Protein AF-A0A8C8R9S1-F1 (afdb_monomer)

Mean predicted aligned error: 7.91 Å

InterPro domains:
  IPR013642 Calcium-activated chloride channel, N-terminal [PF08434] (21-249)

Foldseek 3Di:
DDDDDDDDDPPPDPPPLAAPWDQDQQETERAEEEEDQVDDDDCLLVVLVVVQLVLQQVQQCQQVVNRHGHDYYDYHDHPNDDDDPPDDDDDPDDPQHHQEYEDQDDPVQHQHKAFAAPDAQQDATRHIYGYPCVSPPCPCCQQQNDSRNAVVLLRCCCHHGVDAAQFDPVCQWDWDDDPNDTDIAGRGPCRQFAFAWWAQCDDDPDGIDGWDQDPVVRYTDPRIHTDTDLDGPDEDASSHGSSRPSDRHPDDD

Sequence (253 aa):
MKVFKSLVLFLVLPLVRGSMVQLKNGGYEDIVIAINPGLPEDSSIITNIQAMVKEASTYLFNATKQRFFFKAVKIIIPLTWQPKPEYLSLKTESYDKADVIVADPFLKHGDDPYTLQYGRCGEKGQYIHFTPNFLLNDRLLKIYGSRGTKVFVHEWAHLRWGVFDEYNNDAPFYVSDNSGNTIVEATRCSANITGKYVVQNCAGDNCIRNCSYDNQTKLYEAGCTFVPDVIQNTPASIMYMQSLASVSTVISF

Structure (mmCIF, N/CA/C/O backbone):
data_AF-A0A8C8R9S1-F1
#
_entry.id   AF-A0A8C8R9S1-F1
#
loop_
_atom_site.group_PDB
_atom_site.id
_atom_site.type_symbol
_atom_site.label_atom_id
_atom_site.label_alt_id
_atom_site.label_comp_id
_atom_site.label_asym_id
_atom_site.label_entity_id
_atom_site.label_seq_id
_atom_site.pdbx_PDB_ins_code
_atom_site.Cartn_x
_atom_site.Cartn_y
_atom_site.Cartn_z
_atom_site.occupancy
_atom_site.B_iso_or_equiv
_atom_site.auth_seq_id
_atom_site.auth_comp_id
_atom_site.auth_asym_id
_atom_site.auth_atom_id
_atom_site.pdbx_PDB_model_num
ATOM 1 N N . MET A 1 1 ? -69.682 -2.800 -13.550 1.00 38.88 1 MET A N 1
ATOM 2 C CA . MET A 1 1 ? -68.601 -2.085 -12.835 1.00 38.88 1 MET A CA 1
ATOM 3 C C . MET A 1 1 ? -67.410 -3.023 -12.681 1.00 38.88 1 MET A C 1
ATOM 5 O O . MET A 1 1 ? -67.502 -3.964 -11.906 1.00 38.88 1 MET A O 1
ATOM 9 N N . LYS A 1 2 ? -66.337 -2.848 -13.465 1.00 38.34 2 LYS A N 1
ATOM 10 C CA . LYS A 1 2 ? -65.100 -3.639 -13.326 1.00 38.34 2 LYS A CA 1
ATOM 11 C C . LYS A 1 2 ? -64.089 -2.817 -12.530 1.00 38.34 2 LYS A C 1
ATOM 13 O O . LYS A 1 2 ? -63.672 -1.756 -12.979 1.00 38.34 2 LYS A O 1
ATOM 18 N N . VAL A 1 3 ? -63.754 -3.296 -11.336 1.00 46.62 3 VAL A N 1
ATOM 19 C CA . VAL A 1 3 ? -62.776 -2.684 -10.432 1.00 46.62 3 VAL A CA 1
ATOM 20 C C . VAL A 1 3 ? -61.382 -3.102 -10.896 1.00 46.62 3 VAL A C 1
ATOM 22 O O . VAL A 1 3 ? -61.017 -4.270 -10.779 1.00 46.62 3 VAL A O 1
ATOM 25 N N . PHE A 1 4 ? -60.610 -2.166 -11.449 1.00 47.28 4 PHE A N 1
ATOM 26 C CA . PHE A 1 4 ? -59.192 -2.380 -11.733 1.00 47.28 4 PHE A CA 1
ATOM 27 C C . PHE A 1 4 ? -58.402 -2.247 -10.426 1.00 47.28 4 PHE A C 1
ATOM 29 O O . PHE A 1 4 ? -58.270 -1.156 -9.876 1.00 47.28 4 PHE A O 1
ATOM 36 N N . LYS A 1 5 ? -57.889 -3.368 -9.908 1.00 51.62 5 LYS A N 1
ATOM 37 C CA . LYS A 1 5 ? -56.904 -3.365 -8.821 1.00 51.62 5 LYS A CA 1
ATOM 38 C C . LYS A 1 5 ? -55.546 -2.974 -9.407 1.00 51.62 5 LYS A C 1
ATOM 40 O O . LYS A 1 5 ? -54.963 -3.740 -10.168 1.00 51.62 5 LYS A O 1
ATOM 45 N N . SER A 1 6 ? -55.071 -1.781 -9.062 1.00 55.00 6 SER A N 1
ATOM 46 C CA . SER A 1 6 ? -53.708 -1.337 -9.359 1.00 55.00 6 SER A CA 1
ATOM 47 C C . SER A 1 6 ? -52.723 -2.130 -8.495 1.00 55.00 6 SER A C 1
ATOM 49 O O . SER A 1 6 ? -52.793 -2.076 -7.267 1.00 55.00 6 SER A O 1
ATOM 51 N N . LEU A 1 7 ? -51.851 -2.913 -9.132 1.00 54.28 7 LEU A N 1
ATOM 52 C CA . LEU A 1 7 ? -50.767 -3.639 -8.476 1.00 54.28 7 LEU A CA 1
ATOM 53 C C . LEU A 1 7 ? -49.542 -2.715 -8.446 1.00 54.28 7 LEU A C 1
ATOM 55 O O . LEU A 1 7 ? -48.880 -2.522 -9.463 1.00 54.28 7 LEU A O 1
ATOM 59 N N . VAL A 1 8 ? -49.262 -2.109 -7.292 1.00 57.91 8 VAL A N 1
ATOM 60 C CA . VAL A 1 8 ? -48.057 -1.292 -7.092 1.00 57.91 8 VAL A CA 1
ATOM 61 C C . VAL A 1 8 ? -46.886 -2.231 -6.807 1.00 57.91 8 VAL A C 1
ATOM 63 O O . VAL A 1 8 ? -46.811 -2.844 -5.744 1.00 57.91 8 VAL A O 1
ATOM 66 N N . LEU A 1 9 ? -45.985 -2.363 -7.779 1.00 47.19 9 LEU A N 1
ATOM 67 C CA . LEU A 1 9 ? -44.746 -3.121 -7.648 1.00 47.19 9 LEU A CA 1
ATOM 68 C C . LEU A 1 9 ? -43.716 -2.266 -6.892 1.00 47.19 9 LEU A C 1
ATOM 70 O O . LEU A 1 9 ? -43.122 -1.353 -7.462 1.00 47.19 9 LEU A O 1
ATOM 74 N N . PHE A 1 10 ? -43.506 -2.544 -5.603 1.00 47.72 10 PHE A N 1
ATOM 75 C CA . PHE A 1 10 ? -42.382 -1.979 -4.853 1.00 47.72 10 PHE A CA 1
ATOM 76 C C . PHE A 1 10 ? -41.084 -2.632 -5.340 1.00 47.72 10 PHE A C 1
ATOM 78 O O . PHE A 1 10 ? -40.773 -3.767 -4.982 1.00 47.72 10 PHE A O 1
ATOM 85 N N . LEU A 1 11 ? -40.323 -1.910 -6.166 1.00 49.75 11 LEU A N 1
ATOM 86 C CA . LEU A 1 11 ? -38.942 -2.262 -6.478 1.00 49.75 11 LEU A CA 1
ATOM 87 C C . LEU A 1 11 ? -38.108 -2.070 -5.199 1.00 49.75 11 LEU A C 1
ATOM 89 O O . LEU A 1 11 ? -37.691 -0.960 -4.871 1.00 49.75 11 LEU A O 1
ATOM 93 N N . VAL A 1 12 ? -37.889 -3.145 -4.442 1.00 49.69 12 VAL A N 1
ATOM 94 C CA . VAL A 1 12 ? -36.893 -3.151 -3.366 1.00 49.69 12 VAL A CA 1
ATOM 95 C C . VAL A 1 12 ? -35.531 -3.260 -4.041 1.00 49.69 12 VAL A C 1
ATOM 97 O O . VAL A 1 12 ? -35.058 -4.354 -4.341 1.00 49.69 12 VAL A O 1
ATOM 100 N N . LEU A 1 13 ? -34.921 -2.113 -4.347 1.00 46.56 13 LEU A N 1
ATOM 101 C CA . LEU A 1 13 ? -33.515 -2.068 -4.736 1.00 46.56 13 LEU A CA 1
ATOM 102 C C . LEU A 1 13 ? -32.705 -2.673 -3.579 1.00 46.56 13 LEU A C 1
ATOM 104 O O . LEU A 1 13 ? -32.829 -2.180 -2.452 1.00 46.56 13 LEU A O 1
ATOM 108 N N . PRO A 1 14 ? -31.901 -3.730 -3.800 1.00 45.03 14 PRO A N 1
ATOM 109 C CA . PRO A 1 14 ? -30.989 -4.189 -2.771 1.00 45.03 14 PRO A CA 1
ATOM 110 C C . PRO A 1 14 ? -30.068 -3.015 -2.447 1.00 45.03 14 PRO A C 1
ATOM 112 O O . PRO A 1 14 ? -29.358 -2.510 -3.316 1.00 45.03 14 PRO A O 1
ATOM 115 N N . LEU A 1 15 ? -30.131 -2.534 -1.204 1.00 43.59 15 LEU A N 1
ATOM 116 C CA . LEU A 1 15 ? -29.196 -1.539 -0.705 1.00 43.59 15 LEU A CA 1
ATOM 117 C C . LEU A 1 15 ? -27.805 -2.150 -0.865 1.00 43.59 15 LEU A C 1
ATOM 119 O O . LEU A 1 15 ? -27.452 -3.074 -0.132 1.00 43.59 15 LEU A O 1
ATOM 123 N N . VAL A 1 16 ? -27.043 -1.670 -1.846 1.00 46.66 16 VAL A N 1
ATOM 124 C CA . VAL A 1 16 ? -25.641 -2.044 -2.011 1.00 46.66 16 VAL A CA 1
ATOM 125 C C . VAL A 1 16 ? -24.928 -1.517 -0.770 1.00 46.66 16 VAL A C 1
ATOM 127 O O . VAL A 1 16 ? -24.628 -0.329 -0.657 1.00 46.66 16 VAL A O 1
ATOM 130 N N . ARG A 1 17 ? -24.763 -2.389 0.227 1.00 55.44 17 ARG A N 1
ATOM 131 C CA . ARG A 1 17 ? -24.120 -2.077 1.504 1.00 55.44 17 ARG A CA 1
ATOM 132 C C . ARG A 1 17 ? -22.621 -1.971 1.251 1.00 55.44 17 ARG A C 1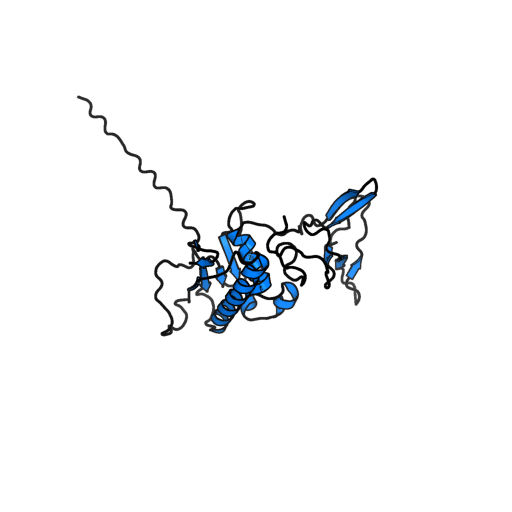
ATOM 134 O O . ARG A 1 17 ? -21.901 -2.952 1.350 1.00 55.44 17 ARG A O 1
ATOM 141 N N . GLY A 1 18 ? -22.183 -0.787 0.842 1.00 60.19 18 GLY A N 1
ATOM 142 C CA . GLY A 1 18 ? -20.771 -0.463 0.680 1.00 60.19 18 GLY A CA 1
ATOM 143 C C . GLY A 1 18 ? -20.151 0.103 1.957 1.00 60.19 18 GLY A C 1
ATOM 144 O O . GLY A 1 18 ? -20.865 0.458 2.894 1.00 60.19 18 GLY A O 1
ATOM 145 N N . SER A 1 19 ? -18.822 0.227 1.934 1.00 75.00 19 SER A N 1
ATOM 146 C CA . SER A 1 19 ? -18.022 1.038 2.862 1.00 75.00 19 SER A CA 1
ATOM 147 C C . SER A 1 19 ? -18.749 2.311 3.319 1.00 75.00 19 SER A C 1
ATOM 149 O O . SER A 1 19 ? -19.315 3.043 2.499 1.00 75.00 19 SER A O 1
ATOM 151 N N . MET A 1 20 ? -18.710 2.574 4.629 1.00 86.12 20 MET A N 1
ATOM 152 C CA . MET A 1 20 ? -19.326 3.751 5.253 1.00 86.12 20 MET A CA 1
ATOM 153 C C . MET A 1 20 ? -18.416 4.986 5.222 1.00 86.12 20 MET A C 1
ATOM 155 O O . MET A 1 20 ? -18.818 6.038 5.716 1.00 86.12 20 MET A O 1
ATOM 159 N N . VAL A 1 21 ? -17.224 4.877 4.623 1.00 93.50 21 VAL A N 1
ATOM 160 C CA . VAL A 1 21 ? -16.193 5.916 4.663 1.00 93.50 21 VAL A CA 1
ATOM 161 C C . VAL A 1 21 ? -16.683 7.227 4.065 1.00 93.50 21 VAL A C 1
ATOM 163 O O . VAL A 1 21 ? -16.973 7.330 2.864 1.00 93.50 21 VAL A O 1
ATOM 166 N N . GLN A 1 22 ? -16.661 8.260 4.900 1.00 94.00 22 GLN A N 1
ATOM 167 C CA . GLN A 1 22 ? -16.986 9.633 4.535 1.00 94.00 22 GLN A CA 1
ATOM 168 C C . GLN A 1 22 ? -15.715 10.465 4.402 1.00 94.00 22 GLN A C 1
ATOM 170 O O . GLN A 1 22 ? -14.741 10.248 5.116 1.00 94.00 22 GLN A O 1
ATOM 175 N N . LEU A 1 23 ? -15.738 11.455 3.512 1.00 94.94 23 LEU A N 1
ATOM 176 C CA . LEU A 1 23 ? -14.687 12.462 3.408 1.00 94.94 23 LEU A CA 1
ATOM 177 C C . LEU A 1 23 ? -15.264 13.811 3.841 1.00 94.94 23 LEU A C 1
ATOM 179 O O . LEU A 1 23 ? -16.113 14.368 3.147 1.00 94.94 23 LEU A O 1
ATOM 183 N N . LYS A 1 24 ? -14.806 14.339 4.979 1.00 95.88 24 LYS A N 1
ATOM 184 C CA . LYS A 1 24 ? -15.260 15.630 5.517 1.00 95.88 24 LYS A CA 1
ATOM 185 C C . LYS A 1 24 ? -14.068 16.536 5.785 1.00 95.88 24 LYS A C 1
ATOM 187 O O . LYS A 1 24 ? -13.193 16.193 6.576 1.00 95.88 24 LYS A O 1
ATOM 192 N N . ASN A 1 25 ? -14.043 17.706 5.144 1.00 94.56 25 ASN A N 1
ATOM 193 C CA . ASN A 1 25 ? -12.967 18.698 5.281 1.00 94.56 25 ASN A CA 1
ATOM 194 C C . ASN A 1 25 ? -11.562 18.086 5.093 1.00 94.56 25 ASN A C 1
ATOM 196 O O . ASN A 1 25 ? -10.656 18.344 5.879 1.00 94.56 25 ASN A O 1
ATOM 200 N N . GLY A 1 26 ? -11.407 17.208 4.096 1.00 94.06 26 GLY A N 1
ATOM 201 C CA . GLY A 1 26 ? -10.147 16.507 3.810 1.00 94.06 26 GLY A CA 1
ATOM 202 C C . GLY A 1 26 ? -9.867 15.270 4.674 1.00 94.06 26 GLY A C 1
ATOM 203 O O . GLY A 1 26 ? -9.017 14.460 4.320 1.00 94.06 26 GLY A O 1
ATOM 204 N N . GLY A 1 27 ? -10.601 15.066 5.768 1.00 97.56 27 GLY A N 1
ATOM 205 C CA . GLY A 1 27 ? -10.427 13.916 6.650 1.00 97.56 27 GLY A CA 1
ATOM 206 C C . GLY A 1 27 ? -11.337 12.749 6.281 1.00 97.56 27 GLY A C 1
ATOM 207 O O . GLY A 1 27 ? -12.557 12.917 6.224 1.00 97.56 27 GLY A O 1
ATOM 208 N N . TYR A 1 28 ? -10.761 11.565 6.078 1.00 97.62 28 TYR A N 1
ATOM 209 C CA . TYR A 1 28 ? -11.526 10.324 5.997 1.00 97.62 28 TYR A CA 1
ATOM 210 C C . TYR A 1 28 ? -11.998 9.894 7.392 1.00 97.62 28 TYR A C 1
ATOM 212 O O . TYR A 1 28 ? -11.201 9.785 8.329 1.00 97.62 28 TYR A O 1
ATOM 220 N N . GLU A 1 29 ? -13.299 9.660 7.517 1.00 96.56 29 GLU A N 1
ATOM 221 C CA . GLU A 1 29 ? -13.991 9.214 8.727 1.00 96.56 29 GLU A CA 1
ATOM 222 C C . GLU A 1 29 ? -14.707 7.885 8.465 1.00 96.56 29 GLU A C 1
ATOM 224 O O . GLU A 1 29 ? -14.972 7.535 7.315 1.00 96.56 29 GLU A O 1
ATOM 229 N N . ASP A 1 30 ? -15.054 7.179 9.544 1.00 94.69 30 ASP A N 1
ATOM 230 C CA . ASP A 1 30 ? -15.815 5.922 9.512 1.00 94.69 30 ASP A CA 1
ATOM 231 C C . ASP A 1 30 ? -15.130 4.781 8.745 1.00 94.69 30 ASP A C 1
ATOM 233 O O . ASP A 1 30 ? -15.795 3.885 8.231 1.00 94.69 30 ASP A O 1
ATOM 237 N N . ILE A 1 31 ? -13.793 4.792 8.718 1.00 96.69 31 ILE A N 1
ATOM 238 C CA . ILE A 1 31 ? -12.988 3.676 8.211 1.00 96.69 31 ILE A CA 1
ATOM 239 C C . ILE A 1 31 ? -13.051 2.529 9.207 1.00 96.69 31 ILE A C 1
ATOM 241 O O . ILE A 1 31 ? -12.836 2.736 10.405 1.00 96.69 31 ILE A O 1
ATOM 245 N N . VAL A 1 32 ? -13.303 1.324 8.709 1.00 97.38 32 VAL A N 1
ATOM 246 C CA . VAL A 1 32 ? -13.408 0.113 9.518 1.00 97.38 32 VAL A CA 1
ATOM 247 C C . VAL A 1 32 ? -12.274 -0.845 9.170 1.00 97.38 32 VAL A C 1
ATOM 249 O O . VAL A 1 32 ? -12.168 -1.315 8.040 1.00 97.38 32 VAL A O 1
ATOM 252 N N . ILE A 1 33 ? -11.455 -1.165 10.171 1.00 98.31 33 ILE A N 1
ATOM 253 C CA . ILE A 1 33 ? -10.433 -2.215 10.110 1.00 98.31 33 ILE A CA 1
ATOM 254 C C . ILE A 1 33 ? -10.913 -3.374 10.978 1.00 98.31 33 ILE A C 1
ATOM 256 O O . ILE A 1 33 ? -11.167 -3.176 12.163 1.00 98.31 33 ILE A O 1
ATOM 260 N N . ALA A 1 34 ? -11.053 -4.575 10.426 1.00 97.75 34 ALA A N 1
ATOM 261 C CA . ALA A 1 34 ? -11.595 -5.713 11.159 1.00 97.75 34 ALA A CA 1
ATOM 262 C C . ALA A 1 34 ? -10.591 -6.859 11.282 1.00 97.75 34 ALA A C 1
ATOM 264 O O . ALA A 1 34 ? -10.038 -7.328 10.290 1.00 97.75 34 ALA A O 1
ATOM 265 N N . ILE A 1 35 ? -10.377 -7.329 12.511 1.00 98.38 35 ILE A N 1
ATOM 266 C CA . ILE A 1 35 ? -9.524 -8.484 12.796 1.00 98.38 35 ILE A CA 1
ATOM 267 C C . ILE A 1 35 ? -10.392 -9.744 12.738 1.00 98.38 35 ILE A C 1
ATOM 269 O O . ILE A 1 35 ? -11.498 -9.777 13.282 1.00 98.38 35 ILE A O 1
ATOM 273 N N . ASN A 1 36 ? -9.926 -10.773 12.034 1.00 97.31 36 ASN A N 1
ATOM 274 C CA . ASN A 1 36 ? -10.664 -12.019 11.875 1.00 97.31 36 ASN A CA 1
ATOM 275 C C . ASN A 1 36 ? -10.710 -12.805 13.204 1.00 97.31 36 ASN A C 1
ATOM 277 O O . ASN A 1 36 ? -9.675 -12.947 13.855 1.00 97.31 36 ASN A O 1
ATOM 281 N N . PRO A 1 37 ? -11.873 -13.351 13.611 1.00 95.12 37 PRO A N 1
ATOM 282 C CA . PRO A 1 37 ? -12.006 -14.082 14.873 1.00 95.12 37 PRO A CA 1
ATOM 283 C C . PRO A 1 37 ? -11.273 -15.421 14.945 1.00 95.12 37 PRO A C 1
ATOM 285 O O . PRO A 1 37 ? -11.109 -15.939 16.049 1.00 95.12 37 PRO A O 1
ATOM 288 N N . GLY A 1 38 ? -10.834 -15.971 13.811 1.00 95.69 38 GLY A N 1
ATOM 289 C CA . GLY A 1 38 ? -9.964 -17.145 13.763 1.00 95.69 38 GLY A CA 1
ATOM 290 C C . GLY A 1 38 ? -8.519 -16.860 14.181 1.00 95.69 38 GLY A C 1
ATOM 291 O O . GLY A 1 38 ? -7.782 -17.799 14.467 1.00 95.69 38 GLY A O 1
ATOM 292 N N . LEU A 1 39 ? -8.116 -15.587 14.254 1.00 96.81 39 LEU A N 1
ATOM 293 C CA . LEU A 1 39 ? -6.760 -15.214 14.639 1.00 96.81 39 LEU A CA 1
ATOM 294 C C . LEU A 1 39 ? -6.564 -15.292 16.160 1.00 96.81 39 LEU A C 1
ATOM 296 O O . LEU A 1 39 ? -7.420 -14.810 16.915 1.00 96.81 39 LEU A O 1
ATOM 300 N N . PRO A 1 40 ? -5.422 -15.833 16.626 1.00 96.81 40 PRO A N 1
ATOM 301 C CA . PRO A 1 40 ? -5.083 -15.823 18.042 1.00 96.81 40 PRO A CA 1
ATOM 302 C C . PRO A 1 40 ? -4.959 -14.387 18.563 1.00 96.81 40 PRO A C 1
ATOM 304 O O . PRO A 1 40 ? -4.590 -13.469 17.827 1.00 96.81 40 PRO A O 1
ATOM 307 N N . GLU A 1 41 ? -5.272 -14.199 19.844 1.00 97.44 41 GLU A N 1
ATOM 308 C CA . GLU A 1 41 ? -5.168 -12.891 20.487 1.00 97.44 41 GLU A CA 1
ATOM 309 C C . GLU A 1 41 ? -3.714 -12.416 20.570 1.00 97.44 41 GLU A C 1
ATOM 311 O O . GLU A 1 41 ? -2.879 -13.045 21.216 1.00 97.44 41 GLU A O 1
ATOM 316 N N . ASP A 1 42 ? -3.438 -11.270 19.945 1.00 97.31 42 ASP A N 1
ATOM 317 C CA . ASP A 1 42 ? -2.176 -10.542 20.068 1.00 97.31 42 ASP A CA 1
ATOM 318 C C . ASP A 1 42 ? -2.446 -9.032 20.014 1.00 97.31 42 ASP A C 1
ATOM 320 O O . ASP A 1 42 ? -2.790 -8.461 18.974 1.00 97.31 42 ASP A O 1
ATOM 324 N N . SER A 1 43 ? -2.268 -8.350 21.148 1.00 95.56 43 SER A N 1
ATOM 325 C CA . SER A 1 43 ? -2.476 -6.901 21.243 1.00 95.56 43 SER A CA 1
ATOM 326 C C . SER A 1 43 ? -1.552 -6.087 20.334 1.00 95.56 43 SER A C 1
ATOM 328 O O . SER A 1 43 ? -1.901 -4.961 19.975 1.00 95.56 43 SER A O 1
ATOM 330 N N . SER A 1 44 ? -0.412 -6.650 19.927 1.00 97.94 44 SER A N 1
ATOM 331 C CA . SER A 1 44 ? 0.550 -6.004 19.029 1.00 97.94 44 SER A CA 1
ATOM 332 C C . SER A 1 44 ? -0.061 -5.719 17.657 1.00 97.94 44 SER A C 1
ATOM 334 O O . SER A 1 44 ? 0.282 -4.717 17.035 1.00 97.94 44 SER A O 1
ATOM 336 N N . ILE A 1 45 ? -1.036 -6.526 17.213 1.00 98.19 45 ILE A N 1
ATOM 337 C CA . ILE A 1 45 ? -1.801 -6.277 15.982 1.00 98.19 45 ILE A CA 1
ATOM 338 C C . ILE A 1 45 ? -2.512 -4.920 16.069 1.00 98.19 45 ILE A C 1
ATOM 340 O O . ILE A 1 45 ? -2.396 -4.101 15.159 1.00 98.19 45 ILE A O 1
ATOM 344 N N . ILE A 1 46 ? -3.200 -4.642 17.182 1.00 97.88 46 ILE A N 1
ATOM 345 C CA . ILE A 1 46 ? -3.921 -3.376 17.389 1.00 97.88 46 ILE A CA 1
ATOM 346 C C . ILE A 1 46 ? -2.933 -2.206 17.407 1.00 97.88 46 ILE A C 1
ATOM 348 O O . ILE A 1 46 ? -3.146 -1.208 16.715 1.00 97.88 46 ILE A O 1
ATOM 352 N N . THR A 1 47 ? -1.841 -2.333 18.165 1.00 97.88 47 THR A N 1
ATOM 353 C CA . THR A 1 47 ? -0.806 -1.294 18.266 1.00 97.88 47 THR A CA 1
ATOM 354 C C . THR A 1 47 ? -0.183 -0.983 16.904 1.00 97.88 47 THR A C 1
ATOM 356 O O . THR A 1 47 ? -0.054 0.187 16.536 1.00 97.88 47 THR A O 1
ATOM 359 N N . ASN A 1 48 ? 0.136 -2.009 16.115 1.00 98.31 48 ASN A N 1
ATOM 360 C CA . ASN A 1 48 ? 0.758 -1.835 14.806 1.00 98.31 48 ASN A CA 1
ATOM 361 C C . ASN A 1 48 ? -0.221 -1.258 13.776 1.00 98.31 48 ASN A C 1
ATOM 363 O O . ASN A 1 48 ? 0.185 -0.421 12.971 1.00 98.31 48 ASN A O 1
ATOM 367 N N . ILE A 1 49 ? -1.514 -1.602 13.841 1.00 98.50 49 ILE A N 1
ATOM 368 C CA . ILE A 1 49 ? -2.554 -0.943 13.032 1.00 98.50 49 ILE A CA 1
ATOM 369 C C . ILE A 1 49 ? -2.624 0.553 13.360 1.00 98.50 49 ILE A C 1
ATOM 371 O O . ILE A 1 49 ? -2.644 1.383 12.452 1.00 98.50 49 ILE A O 1
ATOM 375 N N . GLN A 1 50 ? -2.637 0.921 14.645 1.00 98.12 50 GLN A N 1
ATOM 376 C CA . GLN A 1 50 ? -2.691 2.326 15.066 1.00 98.12 50 GLN A CA 1
ATOM 377 C C . GLN A 1 50 ? -1.471 3.119 14.575 1.00 98.12 50 GLN A C 1
ATOM 379 O O . GLN A 1 50 ? -1.628 4.222 14.044 1.00 98.12 50 GLN A O 1
ATOM 384 N N . ALA A 1 51 ? -0.267 2.556 14.721 1.00 98.19 51 ALA A N 1
ATOM 385 C CA . ALA A 1 51 ? 0.967 3.166 14.232 1.00 98.19 51 ALA A CA 1
ATOM 386 C C . ALA A 1 51 ? 0.945 3.336 12.703 1.00 98.19 51 ALA A C 1
ATOM 388 O O . ALA A 1 51 ? 1.152 4.444 12.204 1.00 98.19 51 ALA A O 1
ATOM 389 N N . MET A 1 52 ? 0.587 2.274 11.975 1.00 98.19 52 MET A N 1
ATOM 390 C CA . MET A 1 52 ? 0.465 2.267 10.516 1.00 98.19 52 MET A CA 1
ATOM 391 C C . MET A 1 52 ? -0.499 3.350 10.016 1.00 98.19 52 MET A C 1
ATOM 393 O O . MET A 1 52 ? -0.138 4.132 9.138 1.00 98.19 52 MET A O 1
ATOM 397 N N . VAL A 1 53 ? -1.701 3.451 10.595 1.00 98.31 53 VAL A N 1
ATOM 398 C CA . VAL A 1 53 ? -2.699 4.467 10.214 1.00 98.31 53 VAL A CA 1
ATOM 399 C C . VAL A 1 53 ? -2.188 5.884 10.488 1.00 98.31 53 VAL A C 1
ATOM 401 O O . VAL A 1 53 ? -2.399 6.785 9.674 1.00 98.31 53 VAL A O 1
ATOM 404 N N . LYS A 1 54 ? -1.497 6.106 11.613 1.00 98.12 54 LYS A N 1
ATOM 405 C CA . LYS A 1 54 ? -0.953 7.424 11.976 1.00 98.12 54 LYS A CA 1
ATOM 406 C C . LYS A 1 54 ? 0.143 7.882 11.010 1.00 98.12 54 LYS A C 1
ATOM 408 O O . LYS A 1 54 ? 0.131 9.033 10.560 1.00 98.12 54 LYS A O 1
ATOM 413 N N . GLU A 1 55 ? 1.064 6.986 10.670 1.00 97.50 55 GLU A N 1
ATOM 414 C CA . GLU A 1 55 ? 2.101 7.229 9.662 1.00 97.50 55 GLU A CA 1
ATOM 415 C C . GLU A 1 55 ? 1.484 7.507 8.291 1.00 97.50 55 GLU A C 1
ATOM 417 O O . GLU A 1 55 ? 1.802 8.514 7.653 1.00 97.50 55 GLU A O 1
ATOM 422 N N . ALA A 1 56 ? 0.541 6.659 7.874 1.00 97.44 56 ALA A N 1
ATOM 423 C CA . ALA A 1 56 ? -0.142 6.793 6.598 1.00 97.44 56 ALA A CA 1
ATOM 424 C C . ALA A 1 56 ? -0.905 8.117 6.485 1.00 97.44 56 ALA A C 1
ATOM 426 O O . ALA A 1 56 ? -0.873 8.757 5.440 1.00 97.44 56 ALA A O 1
ATOM 427 N N . SER A 1 57 ? -1.550 8.564 7.568 1.00 97.88 57 SER A N 1
ATOM 428 C CA . SER A 1 57 ? -2.292 9.831 7.607 1.00 97.88 57 SER A CA 1
ATOM 429 C C . SER A 1 57 ? -1.373 11.020 7.346 1.00 97.88 57 SER A C 1
ATOM 431 O O . SER A 1 57 ? -1.672 11.875 6.512 1.00 97.88 57 SER A O 1
ATOM 433 N N . THR A 1 58 ? -0.211 11.024 8.004 1.00 96.94 58 THR A N 1
ATOM 434 C CA . THR A 1 58 ? 0.814 12.062 7.839 1.00 96.94 58 THR A CA 1
ATOM 435 C C . THR A 1 58 ? 1.362 12.069 6.414 1.00 96.94 58 THR A C 1
ATOM 437 O O . THR A 1 58 ? 1.489 13.127 5.795 1.00 96.94 58 THR A O 1
ATOM 440 N N . TYR A 1 59 ? 1.667 10.889 5.870 1.00 95.38 59 TYR A N 1
ATOM 441 C CA . TYR A 1 59 ? 2.180 10.782 4.511 1.00 95.38 59 TYR A CA 1
ATOM 442 C C . TYR A 1 59 ? 1.154 11.207 3.466 1.00 95.38 59 TYR A C 1
ATOM 444 O O . TYR A 1 59 ? 1.470 12.042 2.623 1.00 95.38 59 TYR A O 1
ATOM 452 N N . LEU A 1 60 ? -0.073 10.683 3.540 1.00 95.62 60 LEU A N 1
ATOM 453 C CA . LEU A 1 60 ? -1.152 11.008 2.611 1.00 95.62 60 LEU A CA 1
ATOM 454 C C . LEU A 1 60 ? -1.418 12.516 2.596 1.00 95.62 60 LEU A C 1
ATOM 456 O O . LEU A 1 60 ? -1.567 13.099 1.522 1.00 95.62 60 LEU A O 1
ATOM 460 N N . PHE A 1 61 ? -1.395 13.164 3.762 1.00 95.75 61 PHE A N 1
ATOM 461 C CA . PHE A 1 61 ? -1.549 14.612 3.863 1.00 95.75 61 PHE A CA 1
ATOM 462 C C . PHE A 1 61 ? -0.473 15.341 3.066 1.00 95.75 61 PHE A C 1
ATOM 464 O O . PHE A 1 61 ? -0.794 16.149 2.198 1.00 95.75 61 PHE A O 1
ATOM 471 N N . ASN A 1 62 ? 0.797 15.003 3.274 1.00 93.50 62 ASN A N 1
ATOM 472 C CA . ASN A 1 62 ? 1.901 15.645 2.564 1.00 93.50 62 ASN A CA 1
ATOM 473 C C . ASN A 1 62 ? 1.890 15.331 1.058 1.00 93.50 62 ASN A C 1
ATOM 475 O O . ASN A 1 62 ? 1.953 16.248 0.238 1.00 93.50 62 ASN A O 1
ATOM 479 N N . ALA A 1 63 ? 1.727 14.059 0.688 1.00 91.19 63 ALA A N 1
ATOM 480 C CA . ALA A 1 63 ? 1.740 13.590 -0.698 1.00 91.19 63 ALA A CA 1
ATOM 481 C C . ALA A 1 63 ? 0.566 14.133 -1.532 1.00 91.19 63 ALA A C 1
ATOM 483 O O . ALA A 1 63 ? 0.645 14.207 -2.758 1.00 91.19 63 ALA A O 1
ATOM 484 N N . THR A 1 64 ? -0.520 14.556 -0.876 1.00 91.94 64 THR A N 1
ATOM 485 C CA . THR A 1 64 ? -1.695 15.164 -1.523 1.00 91.94 64 THR A CA 1
ATOM 486 C C . THR A 1 64 ? -1.707 16.689 -1.445 1.00 91.94 64 THR A C 1
ATOM 488 O O . THR A 1 64 ? -2.744 17.298 -1.700 1.00 91.94 64 THR A O 1
ATOM 491 N N . LYS A 1 65 ? -0.571 17.328 -1.125 1.00 92.94 65 LYS A N 1
ATOM 492 C CA . LYS A 1 65 ? -0.463 18.787 -0.936 1.00 92.94 65 LYS A CA 1
ATOM 493 C C . LYS A 1 65 ? -1.435 19.300 0.134 1.00 92.94 65 LYS A C 1
ATOM 495 O O . LYS A 1 65 ? -2.149 20.275 -0.083 1.00 92.94 65 LYS A O 1
ATOM 500 N N . GLN A 1 66 ? -1.453 18.622 1.279 1.00 94.62 66 GLN A N 1
ATOM 501 C CA . GLN A 1 66 ? -2.235 18.955 2.473 1.00 94.62 66 GLN A CA 1
ATOM 502 C C . GLN A 1 66 ? -3.755 18.836 2.286 1.00 94.62 66 GLN A C 1
ATOM 504 O O . GLN A 1 66 ? -4.527 19.594 2.870 1.00 94.62 66 GLN A O 1
ATOM 509 N N . ARG A 1 67 ? -4.206 17.888 1.453 1.00 93.38 67 ARG A N 1
ATOM 510 C CA . ARG A 1 67 ? -5.632 17.750 1.107 1.00 93.38 67 ARG A CA 1
ATOM 511 C C . ARG A 1 67 ? -6.334 16.619 1.833 1.00 93.38 67 ARG A C 1
ATOM 513 O O . ARG A 1 67 ? -7.467 16.809 2.265 1.00 93.38 67 ARG A O 1
ATOM 520 N N . PHE A 1 68 ? -5.704 15.451 1.920 1.00 96.69 68 PHE A N 1
ATOM 521 C CA . PHE A 1 68 ? -6.355 14.242 2.419 1.00 96.69 68 PHE A CA 1
ATOM 522 C C . PHE A 1 68 ? -5.595 13.615 3.576 1.00 96.69 68 PHE A C 1
ATOM 524 O O . PHE A 1 68 ? -4.377 13.527 3.537 1.00 96.69 68 PHE A O 1
ATOM 531 N N . PHE A 1 69 ? -6.311 13.152 4.594 1.00 97.56 69 PHE A N 1
ATOM 532 C CA . PHE A 1 69 ? -5.724 12.481 5.753 1.00 97.56 69 PHE A CA 1
ATOM 533 C C . PHE A 1 69 ? -6.726 11.509 6.385 1.00 97.56 69 PHE A C 1
ATOM 535 O O . PHE A 1 69 ? -7.931 11.595 6.143 1.00 97.56 69 PHE A O 1
ATOM 542 N N . PHE A 1 70 ? -6.244 10.586 7.213 1.00 98.00 70 PHE A N 1
ATOM 543 C CA . PHE A 1 70 ? -7.102 9.706 8.009 1.00 98.00 70 PHE A CA 1
ATOM 544 C C . PHE A 1 70 ? -7.450 10.398 9.321 1.00 98.00 70 PHE A C 1
ATOM 546 O O . PHE A 1 70 ? -6.561 10.686 10.127 1.00 98.00 70 PHE A O 1
ATOM 553 N N . LYS A 1 71 ? -8.737 10.693 9.518 1.00 97.44 71 LYS A N 1
ATOM 554 C CA . LYS A 1 71 ? -9.228 11.460 10.666 1.00 97.44 71 LYS A CA 1
ATOM 555 C C . LYS A 1 71 ? -9.757 10.566 11.780 1.00 97.44 71 LYS A C 1
ATOM 557 O O . LYS A 1 71 ? -9.444 10.807 12.940 1.00 97.44 71 LYS A O 1
ATOM 562 N N . ALA A 1 72 ? -10.561 9.560 11.440 1.00 95.44 72 ALA A N 1
ATOM 563 C CA . ALA A 1 72 ? -11.138 8.640 12.416 1.00 95.44 72 ALA A CA 1
ATOM 564 C C . ALA A 1 72 ? -11.237 7.225 11.841 1.00 95.44 72 ALA A C 1
ATOM 566 O O . ALA A 1 72 ? -11.834 7.019 10.784 1.00 95.44 72 ALA A O 1
ATOM 567 N N . VAL A 1 73 ? -10.670 6.262 12.570 1.00 96.50 73 VAL A N 1
ATOM 568 C CA . VAL A 1 73 ? -10.638 4.844 12.205 1.00 96.50 73 VAL A CA 1
ATOM 569 C C . VAL A 1 73 ? -11.162 4.014 13.370 1.00 96.50 73 VAL A C 1
ATOM 571 O O . VAL A 1 73 ? -10.854 4.295 14.528 1.00 96.50 73 VAL A O 1
ATOM 574 N N . LYS A 1 74 ? -11.969 3.003 13.060 1.00 96.50 74 LYS A N 1
ATOM 575 C CA . LYS A 1 74 ? -12.569 2.071 14.012 1.00 96.50 74 LYS A CA 1
ATOM 576 C C . LYS A 1 74 ? -11.961 0.694 13.783 1.00 96.50 74 LYS A C 1
ATOM 578 O O . LYS A 1 74 ? -11.961 0.205 12.656 1.00 96.50 74 LYS A O 1
ATOM 583 N N . ILE A 1 75 ? -11.452 0.078 14.845 1.00 97.44 75 ILE A N 1
ATOM 584 C CA . ILE A 1 75 ? -10.901 -1.278 14.795 1.00 97.44 75 ILE A CA 1
ATOM 585 C C . ILE A 1 75 ? -11.920 -2.222 15.436 1.00 97.44 75 ILE A C 1
ATOM 587 O O . ILE A 1 75 ? -12.268 -2.044 16.603 1.00 97.44 75 ILE A O 1
ATOM 591 N N . ILE A 1 76 ? -12.412 -3.206 14.683 1.00 97.25 76 ILE A N 1
ATOM 592 C CA . ILE A 1 76 ? -13.266 -4.270 15.217 1.00 97.25 76 ILE A CA 1
ATOM 593 C C . ILE A 1 76 ? -12.366 -5.317 15.866 1.00 97.25 76 ILE A C 1
ATOM 595 O O . ILE A 1 76 ? -11.565 -5.962 15.185 1.00 97.25 76 ILE A O 1
ATOM 599 N N . ILE A 1 77 ? -12.530 -5.484 17.178 1.00 96.81 77 ILE A N 1
ATOM 600 C CA . ILE A 1 77 ? -11.857 -6.521 17.959 1.00 96.81 77 ILE A CA 1
ATOM 601 C C . ILE A 1 77 ? -12.705 -7.800 17.932 1.00 96.81 77 ILE A C 1
ATOM 603 O O . ILE A 1 77 ? -13.928 -7.708 18.086 1.00 96.81 77 ILE A O 1
ATOM 607 N N . PRO A 1 78 ? -12.106 -8.988 17.741 1.00 95.12 78 PRO A N 1
ATOM 608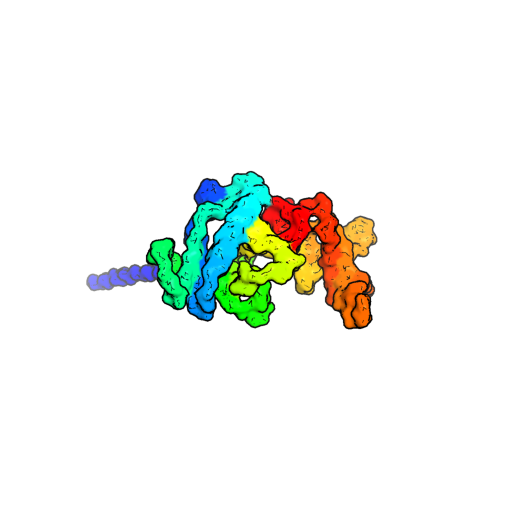 C CA . PRO A 1 78 ? -12.856 -10.230 17.742 1.00 95.12 78 PRO A CA 1
ATOM 609 C C . PRO A 1 78 ? -13.519 -10.524 19.085 1.00 95.12 78 PRO A C 1
ATOM 611 O O . PRO A 1 78 ? -12.920 -10.331 20.137 1.00 95.12 78 PRO A O 1
ATOM 614 N N . LEU A 1 79 ? -14.722 -11.102 19.049 1.00 93.50 79 LEU A N 1
ATOM 615 C CA . LEU A 1 79 ? -15.398 -11.602 20.256 1.00 93.50 79 LEU A CA 1
ATOM 616 C C . LEU A 1 79 ? -14.683 -12.807 20.891 1.00 93.50 79 LEU A C 1
ATOM 618 O O . LEU A 1 79 ? -14.986 -13.168 22.022 1.00 93.50 79 LEU A O 1
ATOM 622 N N . THR A 1 80 ? -13.772 -13.447 20.153 1.00 95.56 80 THR A N 1
ATOM 623 C CA . THR A 1 80 ? -12.916 -14.537 20.640 1.00 95.56 80 THR A CA 1
ATOM 624 C C . THR A 1 80 ? -11.758 -14.039 21.504 1.00 95.56 80 THR A C 1
ATOM 626 O O . THR A 1 80 ? -11.147 -14.846 22.201 1.00 95.56 80 THR A O 1
ATOM 629 N N . TRP A 1 81 ? -11.453 -12.738 21.474 1.00 96.38 81 TRP A N 1
ATOM 630 C CA . TRP A 1 81 ? -10.423 -12.120 22.306 1.00 96.38 81 TRP A CA 1
ATOM 631 C C . TRP A 1 81 ? -11.005 -11.699 23.657 1.00 96.38 81 TRP A C 1
ATOM 633 O O . TRP A 1 81 ? -12.210 -11.468 23.795 1.00 96.38 81 TRP A O 1
ATOM 643 N N . GLN A 1 82 ? -10.148 -11.578 24.666 1.00 96.19 82 GLN A N 1
ATOM 644 C CA . GLN A 1 82 ? -10.556 -11.165 26.000 1.00 96.19 82 GLN A CA 1
ATOM 645 C C . GLN A 1 82 ? -11.105 -9.729 25.984 1.00 96.19 82 GLN A C 1
ATOM 647 O O . GLN A 1 82 ? -10.458 -8.817 25.456 1.00 96.19 82 GLN A O 1
ATOM 652 N N . PRO A 1 83 ? -12.291 -9.488 26.574 1.00 93.56 83 PRO A N 1
ATOM 653 C CA . PRO A 1 83 ? -12.863 -8.153 26.628 1.00 93.56 83 PRO A CA 1
ATOM 654 C C . PRO A 1 83 ? -12.017 -7.247 27.526 1.00 93.56 83 PRO A C 1
ATOM 656 O O . PRO A 1 83 ? -11.615 -7.638 28.623 1.00 93.56 83 PRO A O 1
ATOM 659 N N . LYS A 1 84 ? -11.795 -6.007 27.082 1.00 94.69 84 LYS A N 1
ATOM 660 C CA . LYS A 1 84 ? -11.093 -4.977 27.854 1.00 94.69 84 LYS A CA 1
ATOM 661 C C . LYS A 1 84 ? -11.991 -3.761 28.096 1.00 94.69 84 LYS A C 1
ATOM 663 O O . LYS A 1 84 ? -12.853 -3.488 27.258 1.00 94.69 84 LYS A O 1
ATOM 668 N N . PRO A 1 85 ? -11.816 -3.021 29.207 1.00 93.62 85 PRO A N 1
ATOM 669 C CA . PRO A 1 85 ? -12.660 -1.868 29.540 1.00 93.62 85 PRO A CA 1
ATOM 670 C C . PRO A 1 85 ? -12.682 -0.765 28.472 1.00 93.62 85 PRO A C 1
ATOM 672 O O . PRO A 1 85 ? -13.671 -0.048 28.348 1.00 93.62 85 PRO A O 1
ATOM 675 N N . GLU A 1 86 ? -11.606 -0.622 27.700 1.00 92.69 86 GLU A N 1
ATOM 676 C CA . GLU A 1 86 ? -11.488 0.342 26.605 1.00 92.69 86 GLU A CA 1
ATOM 677 C C . GLU A 1 86 ? -12.271 -0.046 25.339 1.00 92.69 86 GLU A C 1
ATOM 679 O O . GLU A 1 86 ? -12.427 0.780 24.436 1.00 92.69 86 GLU A O 1
ATOM 684 N N . TYR A 1 87 ? -12.764 -1.285 25.241 1.00 93.56 87 TYR A N 1
ATOM 685 C CA . TYR A 1 87 ? -13.518 -1.744 24.079 1.00 93.56 87 TYR A CA 1
ATOM 686 C C . TYR A 1 87 ? -14.962 -1.261 24.142 1.00 93.56 87 TYR A C 1
ATOM 688 O O . TYR A 1 87 ? -15.687 -1.469 25.114 1.00 93.56 87 TYR A O 1
ATOM 696 N N . LEU A 1 88 ? -15.394 -0.625 23.057 1.00 92.62 88 LEU A N 1
ATOM 697 C CA . LEU A 1 88 ? -16.753 -0.129 22.907 1.00 92.62 88 LEU A CA 1
ATOM 698 C C . LEU A 1 88 ? -17.613 -1.160 22.179 1.00 92.62 88 LEU A C 1
ATOM 700 O O . LEU A 1 88 ? -17.147 -1.855 21.276 1.00 92.62 88 LEU A O 1
ATOM 704 N N . SER A 1 89 ? -18.896 -1.220 22.530 1.00 90.31 89 SER A N 1
ATOM 705 C CA . SER A 1 89 ? -19.860 -2.031 21.789 1.00 90.31 89 SER A CA 1
ATOM 706 C C . SER A 1 89 ? -19.998 -1.532 20.350 1.00 90.31 89 SER A C 1
ATOM 708 O O . SER A 1 89 ? -20.137 -0.328 20.106 1.00 90.31 89 SER A O 1
ATOM 710 N N . LEU A 1 90 ? -19.996 -2.475 19.407 1.00 89.00 90 LEU A N 1
ATOM 711 C CA . LEU A 1 90 ? -20.244 -2.200 17.993 1.00 89.00 90 LEU A CA 1
ATOM 712 C C . LEU A 1 90 ? -21.638 -1.591 17.811 1.00 89.00 90 LEU A C 1
ATOM 714 O O . LEU A 1 90 ? -22.586 -1.979 18.497 1.00 89.00 90 LEU A O 1
ATOM 718 N N . LYS A 1 91 ? -21.766 -0.642 16.879 1.00 86.62 91 LYS A N 1
ATOM 719 C CA . LYS A 1 91 ? -23.053 -0.013 16.557 1.00 86.62 91 LYS A CA 1
ATOM 720 C C . LYS A 1 91 ? -23.517 -0.445 15.178 1.00 86.62 91 LYS A C 1
ATOM 722 O O . LYS A 1 91 ? -24.536 -1.108 15.030 1.00 86.62 91 LYS A O 1
ATOM 727 N N . THR A 1 92 ? -22.754 -0.051 14.169 1.00 86.44 92 THR A N 1
ATOM 728 C CA . THR A 1 92 ? -23.098 -0.225 12.750 1.00 86.44 92 THR A CA 1
ATOM 729 C C . THR A 1 92 ? -22.015 -0.963 11.974 1.00 86.44 92 THR A C 1
ATOM 731 O O . THR A 1 92 ? -22.250 -1.402 10.848 1.00 86.44 92 THR A O 1
ATOM 734 N N . GLU A 1 93 ? -20.832 -1.076 12.571 1.00 91.62 93 GLU A N 1
ATOM 735 C CA . GLU A 1 93 ? -19.641 -1.708 12.030 1.00 91.62 93 GLU A CA 1
ATOM 736 C C . GLU A 1 93 ? -19.785 -3.232 12.030 1.00 91.62 93 GLU A C 1
ATOM 738 O O . GLU A 1 93 ? -20.305 -3.824 12.978 1.00 91.62 93 GLU A O 1
ATOM 743 N N . SER A 1 94 ? -19.306 -3.874 10.968 1.00 91.31 94 SER A N 1
ATOM 744 C CA . SER A 1 94 ? -19.310 -5.328 10.832 1.00 91.31 94 SER A CA 1
ATOM 745 C C . SER A 1 94 ? -18.161 -5.788 9.933 1.00 91.31 94 SER A C 1
ATOM 747 O O . SER A 1 94 ? -17.681 -5.026 9.093 1.00 91.31 94 SER A O 1
ATOM 749 N N . TYR A 1 95 ? -17.702 -7.028 10.129 1.00 91.19 95 TYR A N 1
ATOM 750 C CA . TYR A 1 95 ? -16.555 -7.592 9.407 1.00 91.19 95 TYR A CA 1
ATOM 751 C C . TYR A 1 95 ? -16.781 -7.635 7.886 1.00 91.19 95 TYR A C 1
ATOM 753 O O . TYR A 1 95 ? -15.897 -7.275 7.120 1.00 91.19 95 TYR A O 1
ATOM 761 N N . ASP A 1 96 ? -17.991 -7.987 7.443 1.00 89.12 96 ASP A N 1
ATOM 762 C CA . ASP A 1 96 ? -18.398 -8.047 6.029 1.00 89.12 96 ASP A CA 1
ATOM 763 C C . ASP A 1 96 ? -18.387 -6.690 5.307 1.00 89.12 96 ASP A C 1
ATOM 765 O O . ASP A 1 96 ? -18.457 -6.645 4.082 1.00 89.12 96 ASP A O 1
ATOM 769 N N . LYS A 1 97 ? -18.318 -5.584 6.054 1.00 90.12 97 LYS A N 1
ATOM 770 C CA . LYS A 1 97 ? -18.305 -4.214 5.520 1.00 90.12 97 LYS A CA 1
ATOM 771 C C . LYS A 1 97 ? -17.000 -3.482 5.810 1.00 90.12 97 LYS A C 1
ATOM 773 O O . LYS A 1 97 ? -16.951 -2.262 5.653 1.00 90.12 97 LYS A O 1
ATOM 778 N N . ALA A 1 98 ? -15.992 -4.193 6.307 1.00 95.69 98 ALA A N 1
ATOM 779 C CA . ALA A 1 98 ? -14.717 -3.595 6.651 1.00 95.69 98 ALA A CA 1
ATOM 780 C C . ALA A 1 98 ? -13.979 -3.132 5.390 1.00 95.69 98 ALA A C 1
ATOM 782 O O . ALA A 1 98 ? -13.965 -3.819 4.372 1.00 95.69 98 ALA A O 1
ATOM 783 N N . ASP A 1 99 ? -13.346 -1.966 5.480 1.00 97.50 99 ASP A N 1
ATOM 784 C CA . ASP A 1 99 ? -12.486 -1.422 4.428 1.00 97.50 99 ASP A CA 1
ATOM 785 C C . ASP A 1 99 ? -11.142 -2.149 4.388 1.00 97.50 99 ASP A C 1
ATOM 787 O O . ASP A 1 99 ? -10.512 -2.269 3.341 1.00 97.50 99 ASP A O 1
ATOM 791 N N . VAL A 1 100 ? -10.706 -2.625 5.554 1.00 98.31 100 VAL A N 1
ATOM 792 C CA . VAL A 1 100 ? -9.464 -3.364 5.747 1.00 98.31 100 VAL A CA 1
ATOM 793 C C . VAL A 1 100 ? -9.763 -4.577 6.610 1.00 98.31 100 VAL A C 1
ATOM 795 O O . VAL A 1 100 ? -10.371 -4.449 7.674 1.00 98.31 100 VAL A O 1
ATOM 798 N N . ILE A 1 101 ? -9.295 -5.744 6.196 1.00 98.06 101 ILE A N 1
ATOM 799 C CA . ILE A 1 101 ? -9.371 -6.965 6.990 1.00 98.06 101 ILE A CA 1
ATOM 800 C C . ILE A 1 101 ? -7.974 -7.451 7.359 1.00 98.06 101 ILE A C 1
ATOM 802 O O . ILE A 1 101 ? -7.047 -7.399 6.554 1.00 98.06 101 ILE A O 1
ATOM 806 N N . VAL A 1 102 ? -7.840 -7.929 8.594 1.00 98.38 102 VAL A N 1
ATOM 807 C CA . VAL A 1 102 ? -6.666 -8.661 9.068 1.00 98.38 102 VAL A CA 1
ATOM 808 C C . VAL A 1 102 ? -7.074 -10.114 9.229 1.00 98.38 102 VAL A C 1
ATOM 810 O O . VAL A 1 102 ? -7.913 -10.424 10.077 1.00 98.38 102 VAL A O 1
ATOM 813 N N . ALA A 1 103 ? -6.540 -10.990 8.388 1.00 97.44 103 ALA A N 1
ATOM 814 C CA . ALA A 1 103 ? -6.928 -12.396 8.326 1.00 97.44 103 ALA A CA 1
ATOM 815 C C . ALA A 1 103 ? -5.746 -13.286 7.925 1.00 97.44 103 ALA A C 1
ATOM 817 O O . ALA A 1 103 ? -4.668 -12.794 7.586 1.00 97.44 103 ALA A O 1
ATOM 818 N N . ASP A 1 104 ? -5.948 -14.601 7.989 1.00 96.31 104 ASP A N 1
ATOM 819 C CA . ASP A 1 104 ? -4.967 -15.576 7.517 1.00 96.31 104 ASP A CA 1
ATOM 820 C C . ASP A 1 104 ? -4.584 -15.346 6.043 1.00 96.31 104 ASP A C 1
ATOM 822 O O . ASP A 1 104 ? -5.397 -14.850 5.255 1.00 96.31 104 ASP A O 1
ATOM 826 N N . PRO A 1 105 ? -3.350 -15.705 5.649 1.00 93.88 105 PRO A N 1
ATOM 827 C CA . PRO A 1 105 ? -2.875 -15.529 4.284 1.00 93.88 105 PRO A CA 1
ATOM 828 C C . PRO A 1 105 ? -3.740 -16.291 3.276 1.00 93.88 105 PRO A C 1
ATOM 830 O O . PRO A 1 105 ? -4.091 -17.457 3.470 1.00 93.88 105 PRO A O 1
ATOM 833 N N . PHE A 1 106 ? -4.024 -15.658 2.138 1.00 87.06 106 PHE A N 1
ATOM 834 C CA . PHE A 1 106 ? -4.645 -16.343 1.008 1.00 87.06 106 PHE A CA 1
ATOM 835 C C . PHE A 1 106 ? -3.576 -17.077 0.186 1.00 87.06 106 PHE A C 1
ATOM 837 O O . PHE A 1 106 ? -2.515 -16.513 -0.073 1.00 87.06 106 PHE A O 1
ATOM 844 N N . LEU A 1 107 ? -3.864 -18.298 -0.289 1.00 85.19 107 LEU A N 1
ATOM 845 C CA . LEU A 1 107 ? -2.906 -19.175 -0.996 1.00 85.19 107 LEU A CA 1
ATOM 846 C C . LEU A 1 107 ? -2.100 -18.471 -2.099 1.00 85.19 107 LEU A C 1
ATOM 848 O O . LEU A 1 107 ? -0.911 -18.730 -2.248 1.00 85.19 107 LEU A O 1
ATOM 852 N N . LYS A 1 108 ? -2.743 -17.583 -2.867 1.00 87.50 108 LYS A N 1
ATOM 853 C CA . LYS A 1 108 ? -2.099 -16.842 -3.963 1.00 87.50 108 LYS A CA 1
ATOM 854 C C . LYS A 1 108 ? -1.158 -15.728 -3.481 1.00 87.50 108 LYS A C 1
ATOM 856 O O . LYS A 1 108 ? -0.206 -15.420 -4.185 1.00 87.50 108 LYS A O 1
ATOM 861 N N . HIS A 1 109 ? -1.446 -15.113 -2.336 1.00 86.00 109 HIS A N 1
ATOM 862 C CA . HIS A 1 109 ? -0.802 -13.872 -1.888 1.00 86.00 109 HIS A CA 1
ATOM 863 C C . HIS A 1 109 ? 0.150 -14.074 -0.704 1.00 86.00 109 HIS A C 1
ATOM 865 O O . HIS A 1 109 ? 1.002 -13.230 -0.459 1.00 86.00 109 HIS A O 1
ATOM 871 N N . GLY A 1 110 ? 0.041 -15.181 0.036 1.00 93.25 110 GLY A N 1
ATOM 872 C CA . GLY A 1 110 ? 0.834 -15.364 1.250 1.00 93.25 110 GLY A CA 1
ATOM 873 C C . GLY A 1 110 ? 0.643 -14.183 2.208 1.00 93.25 110 GLY A C 1
ATOM 874 O O . GLY A 1 110 ? -0.490 -13.809 2.505 1.00 93.25 110 GLY A O 1
ATOM 875 N N . ASP A 1 111 ? 1.756 -13.595 2.652 1.00 95.44 111 ASP A N 1
ATOM 876 C CA . ASP A 1 111 ? 1.784 -12.421 3.534 1.00 95.44 111 ASP A CA 1
ATOM 877 C C . ASP A 1 111 ? 1.799 -11.075 2.792 1.00 95.44 111 ASP A C 1
ATOM 879 O O . ASP A 1 111 ? 1.885 -10.027 3.437 1.00 95.44 111 ASP A O 1
ATOM 883 N N . ASP A 1 112 ? 1.731 -11.079 1.457 1.00 94.62 112 ASP A N 1
ATOM 884 C CA . ASP A 1 112 ? 1.738 -9.839 0.693 1.00 94.62 112 ASP A CA 1
ATOM 885 C C . ASP A 1 112 ? 0.438 -9.045 0.925 1.00 94.62 112 ASP A C 1
ATOM 887 O O . ASP A 1 112 ? -0.664 -9.605 0.841 1.00 94.62 112 ASP A O 1
ATOM 891 N N . PRO A 1 113 ? 0.544 -7.738 1.230 1.00 95.81 113 PRO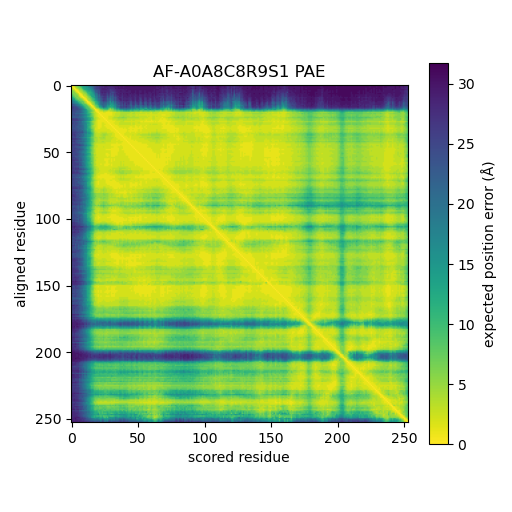 A N 1
ATOM 892 C CA . PRO A 1 113 ? -0.609 -6.853 1.311 1.00 95.81 113 PRO A CA 1
ATOM 893 C C . PRO A 1 113 ? -1.246 -6.705 -0.076 1.00 95.81 113 PRO A C 1
ATOM 895 O O . PRO A 1 113 ? -0.534 -6.634 -1.074 1.00 95.81 113 PRO A O 1
ATOM 898 N N . TYR A 1 114 ? -2.577 -6.655 -0.145 1.00 96.25 114 TYR A N 1
ATOM 899 C CA . TYR A 1 114 ? -3.270 -6.407 -1.412 1.00 96.25 114 TYR A CA 1
ATOM 900 C C . TYR A 1 114 ? -4.647 -5.782 -1.212 1.00 96.25 114 TYR A C 1
ATOM 902 O O . TYR A 1 114 ? -5.299 -5.972 -0.183 1.00 96.25 114 TYR A O 1
ATOM 910 N N . THR A 1 115 ? -5.138 -5.118 -2.252 1.00 96.50 115 THR A N 1
ATOM 911 C CA . THR A 1 115 ? -6.518 -4.652 -2.354 1.00 96.50 115 THR A CA 1
ATOM 912 C C . THR A 1 115 ? -7.291 -5.548 -3.302 1.00 96.50 115 THR A C 1
ATOM 914 O O . THR A 1 115 ? -6.920 -5.734 -4.460 1.00 96.50 115 THR A O 1
ATOM 917 N N . LEU A 1 116 ? -8.416 -6.090 -2.838 1.00 94.94 116 LEU A N 1
ATOM 918 C CA . LEU A 1 116 ? -9.322 -6.808 -3.717 1.00 94.94 116 LEU A CA 1
ATOM 919 C C . LEU A 1 116 ? -10.134 -5.810 -4.545 1.00 94.94 116 LEU A C 1
ATOM 921 O O . LEU A 1 116 ? -11.024 -5.142 -4.020 1.00 94.94 116 LEU A O 1
ATOM 925 N N . GLN A 1 117 ? -9.875 -5.732 -5.847 1.00 90.50 117 GLN A N 1
ATOM 926 C CA . GLN A 1 117 ? -10.575 -4.838 -6.767 1.00 90.50 117 GLN A CA 1
ATOM 927 C C . GLN A 1 117 ? -10.939 -5.579 -8.058 1.00 90.50 117 GLN A C 1
ATOM 929 O O . GLN A 1 117 ? -10.075 -6.090 -8.760 1.00 90.50 117 GLN A O 1
ATOM 934 N N . TYR A 1 118 ? -12.234 -5.611 -8.381 1.00 89.12 118 TYR A N 1
ATOM 935 C CA . TYR A 1 118 ? -12.755 -6.137 -9.655 1.00 89.12 118 TYR A CA 1
ATOM 936 C C . TYR A 1 118 ? -13.269 -5.030 -10.587 1.00 89.12 118 TYR A C 1
ATOM 938 O O . TYR A 1 118 ? -13.674 -5.306 -11.715 1.00 89.12 118 TYR A O 1
ATOM 946 N N . GLY A 1 119 ? -13.324 -3.796 -10.079 1.00 90.75 119 GLY A N 1
ATOM 947 C CA . GLY A 1 119 ? -13.850 -2.638 -10.788 1.00 90.75 119 GLY A CA 1
ATOM 948 C C . GLY A 1 119 ? -12.862 -2.051 -11.791 1.00 90.75 119 GLY A C 1
ATOM 949 O O . GLY A 1 119 ? -11.687 -2.415 -11.831 1.00 90.75 119 GLY A O 1
ATOM 950 N N . ARG A 1 120 ? -13.355 -1.119 -12.601 1.00 91.50 120 ARG A N 1
ATOM 951 C CA . ARG A 1 120 ? -12.562 -0.355 -13.577 1.00 91.50 120 ARG A CA 1
ATOM 952 C C . ARG A 1 120 ? -11.806 0.800 -12.917 1.00 91.50 120 ARG A C 1
ATOM 954 O O . ARG A 1 120 ? -11.978 1.078 -11.734 1.00 91.50 120 ARG A O 1
ATOM 961 N N . CYS A 1 121 ? -10.994 1.509 -13.702 1.00 90.25 121 CYS A N 1
ATOM 962 C CA . CYS A 1 121 ? -10.337 2.733 -13.246 1.00 90.25 121 CYS A CA 1
ATOM 963 C C . CYS A 1 121 ? -11.361 3.720 -12.666 1.00 90.25 121 CYS A C 1
ATOM 965 O O . CYS A 1 121 ? -12.367 4.019 -13.312 1.00 90.25 121 CYS A O 1
ATOM 967 N N . GLY A 1 122 ? -11.096 4.233 -11.465 1.00 90.75 122 GLY A N 1
ATOM 968 C CA . GLY A 1 122 ? -12.005 5.146 -10.764 1.00 90.75 122 GLY A CA 1
ATOM 969 C C . GLY A 1 122 ? -13.093 4.455 -9.933 1.00 90.75 122 GLY A C 1
ATOM 970 O O . GLY A 1 122 ? -13.783 5.126 -9.163 1.00 90.75 122 GLY A O 1
ATOM 971 N N . GLU A 1 123 ? -13.262 3.135 -10.053 1.00 93.06 123 GLU A N 1
ATOM 972 C CA . GLU A 1 123 ? -14.204 2.369 -9.238 1.00 93.06 123 GLU A CA 1
ATOM 973 C C . GLU A 1 123 ? -13.522 1.843 -7.977 1.00 93.06 123 GLU A C 1
ATOM 975 O O . GLU A 1 123 ? -12.457 1.235 -8.033 1.00 93.06 123 GLU A O 1
ATOM 980 N N . LYS A 1 124 ? -14.159 2.044 -6.821 1.00 91.94 124 LYS A N 1
ATOM 981 C CA . LYS A 1 124 ? -13.606 1.606 -5.536 1.00 91.94 124 LYS A CA 1
ATOM 982 C C . LYS A 1 124 ? -13.356 0.091 -5.483 1.00 91.94 124 LYS A C 1
ATOM 984 O O . LYS A 1 124 ? -14.146 -0.704 -6.002 1.00 91.94 124 LYS A O 1
ATOM 989 N N . GLY A 1 125 ? -12.308 -0.295 -4.764 1.00 93.75 125 GLY A N 1
ATOM 990 C CA . GLY A 1 125 ? -12.063 -1.675 -4.359 1.00 93.75 125 GLY A CA 1
ATOM 991 C C . GLY A 1 125 ? -13.104 -2.193 -3.357 1.00 93.75 125 GLY A C 1
ATOM 992 O O . GLY A 1 125 ? -13.971 -1.461 -2.873 1.00 93.75 125 GLY A O 1
ATOM 993 N N . GLN A 1 126 ? -13.013 -3.485 -3.055 1.00 93.62 126 GLN A N 1
ATOM 994 C CA . GLN A 1 126 ? -13.860 -4.173 -2.082 1.00 93.62 126 GLN A CA 1
ATOM 995 C C . GLN A 1 126 ? -13.302 -4.026 -0.663 1.00 93.62 126 GLN A C 1
ATOM 997 O O . GLN A 1 126 ? -14.008 -3.529 0.208 1.00 93.62 126 GLN A O 1
ATOM 1002 N N . TYR A 1 127 ? -12.046 -4.430 -0.450 1.00 96.31 127 TYR A N 1
ATOM 1003 C CA . TYR A 1 127 ? -11.329 -4.307 0.823 1.00 96.31 127 TYR A CA 1
ATOM 1004 C C . TYR A 1 127 ? -9.813 -4.415 0.614 1.00 96.31 127 TYR A C 1
ATOM 1006 O O . TYR A 1 127 ? -9.356 -4.986 -0.378 1.00 96.31 127 TYR A O 1
ATOM 1014 N N . ILE A 1 128 ? -9.045 -3.919 1.580 1.00 98.00 128 ILE A N 1
ATOM 1015 C CA . ILE A 1 128 ? -7.608 -4.178 1.729 1.00 98.00 128 ILE A CA 1
ATOM 1016 C C . ILE A 1 128 ? -7.423 -5.394 2.637 1.00 98.00 128 ILE A C 1
ATOM 1018 O O . ILE A 1 128 ? -8.104 -5.522 3.654 1.00 98.00 128 ILE A O 1
ATOM 1022 N N . HIS A 1 129 ? -6.506 -6.287 2.293 1.00 97.94 129 HIS A N 1
ATOM 1023 C CA . HIS A 1 129 ? -6.175 -7.470 3.070 1.00 97.94 129 HIS A CA 1
ATOM 1024 C C . HIS A 1 129 ? -4.763 -7.372 3.634 1.00 97.94 129 HIS A C 1
ATOM 1026 O O . HIS A 1 129 ? -3.791 -7.240 2.891 1.00 97.94 129 HIS A O 1
ATOM 1032 N N . PHE A 1 130 ? -4.647 -7.537 4.948 1.00 98.19 130 PHE A N 1
ATOM 1033 C CA . PHE A 1 130 ? -3.377 -7.710 5.641 1.00 98.19 130 PHE A CA 1
ATOM 1034 C C . PHE A 1 130 ? -3.356 -9.027 6.406 1.00 98.19 130 PHE A C 1
ATOM 1036 O O . PHE A 1 130 ? -4.392 -9.518 6.853 1.00 98.19 130 PHE A O 1
ATOM 1043 N N . THR A 1 131 ? -2.160 -9.575 6.602 1.00 97.88 131 THR A N 1
ATOM 1044 C CA . THR A 1 131 ? -1.959 -10.731 7.478 1.00 97.88 131 THR A CA 1
ATOM 1045 C C . THR A 1 131 ? -1.390 -10.302 8.832 1.00 97.88 131 THR A C 1
ATOM 1047 O O . THR A 1 131 ? -0.764 -9.238 8.939 1.00 97.88 131 THR A O 1
ATOM 1050 N N . PRO A 1 132 ? -1.552 -11.116 9.891 1.00 97.25 132 PRO A N 1
ATOM 1051 C CA . PRO A 1 132 ? -0.839 -10.903 11.148 1.00 97.25 132 PRO A CA 1
ATOM 1052 C C . PRO A 1 132 ? 0.673 -10.818 10.937 1.00 97.25 132 PRO A C 1
ATOM 1054 O O . PRO A 1 132 ? 1.320 -9.931 11.479 1.00 97.25 132 PRO A O 1
ATOM 1057 N N . ASN A 1 133 ? 1.238 -11.682 10.093 1.00 96.50 133 ASN A N 1
ATOM 1058 C CA . ASN A 1 133 ? 2.667 -11.683 9.790 1.00 96.50 133 ASN A CA 1
ATOM 1059 C C . ASN A 1 133 ? 3.120 -10.381 9.124 1.00 96.50 133 ASN A C 1
ATOM 1061 O O . ASN A 1 133 ? 4.159 -9.846 9.508 1.00 96.50 133 ASN A O 1
ATOM 1065 N N . PHE A 1 134 ? 2.337 -9.831 8.188 1.00 96.69 134 PHE A N 1
ATOM 1066 C CA . PHE A 1 134 ? 2.617 -8.511 7.626 1.00 96.69 134 PHE A CA 1
ATOM 1067 C C . PHE A 1 134 ? 2.703 -7.453 8.731 1.00 96.69 134 PHE A C 1
ATOM 1069 O O . PHE A 1 134 ? 3.642 -6.660 8.742 1.00 96.69 134 PHE A O 1
ATOM 1076 N N . LEU A 1 135 ? 1.769 -7.457 9.687 1.00 97.62 135 LEU A N 1
ATOM 1077 C CA . LEU A 1 135 ? 1.720 -6.474 10.773 1.00 97.62 135 LEU A CA 1
ATOM 1078 C C . LEU A 1 135 ? 2.789 -6.689 11.852 1.00 97.62 135 LEU A C 1
ATOM 1080 O O . LEU A 1 135 ? 3.207 -5.712 12.468 1.00 97.62 135 LEU A O 1
ATOM 1084 N N . LEU A 1 136 ? 3.219 -7.927 12.096 1.00 97.06 136 LEU A N 1
ATOM 1085 C CA . LEU A 1 136 ? 4.092 -8.296 13.217 1.00 97.06 136 LEU A CA 1
ATOM 1086 C C . LEU A 1 136 ? 5.563 -8.499 12.815 1.00 97.06 136 LEU A C 1
ATOM 1088 O O . LEU A 1 136 ? 6.434 -8.455 13.680 1.00 97.06 136 LEU A O 1
ATOM 1092 N N . ASN A 1 137 ? 5.865 -8.716 11.529 1.00 95.44 137 ASN A N 1
ATOM 1093 C CA . ASN A 1 137 ? 7.213 -9.041 11.053 1.00 95.44 137 ASN A CA 1
ATOM 1094 C C . ASN A 1 137 ? 7.736 -8.046 10.009 1.00 95.44 137 ASN A C 1
ATOM 1096 O O . ASN A 1 137 ? 7.087 -7.773 9.001 1.00 95.44 137 ASN A O 1
ATOM 1100 N N . ASP A 1 138 ? 8.955 -7.547 10.214 1.00 94.75 138 ASP A N 1
ATOM 1101 C CA . ASP A 1 138 ? 9.579 -6.510 9.387 1.00 94.75 138 ASP A CA 1
ATOM 1102 C C . ASP A 1 138 ? 10.205 -7.001 8.071 1.00 94.75 138 ASP A C 1
ATOM 1104 O O . ASP A 1 138 ? 10.757 -6.204 7.309 1.00 94.75 138 ASP A O 1
ATOM 1108 N N . ARG A 1 139 ? 10.108 -8.297 7.752 1.00 92.69 139 ARG A N 1
ATOM 1109 C CA . ARG A 1 139 ? 10.662 -8.893 6.524 1.00 92.69 139 ARG A CA 1
ATOM 1110 C C . ARG A 1 139 ? 10.232 -8.143 5.263 1.00 92.69 139 ARG A C 1
ATOM 1112 O O . ARG A 1 139 ? 11.063 -7.898 4.389 1.00 92.69 139 ARG A O 1
ATOM 1119 N N . LEU A 1 140 ? 8.957 -7.767 5.184 1.00 92.00 140 LEU A N 1
ATOM 1120 C CA . LEU A 1 140 ? 8.379 -7.098 4.019 1.00 92.00 140 LEU A CA 1
ATOM 1121 C C . LEU A 1 140 ? 8.722 -5.603 3.938 1.00 92.00 140 LEU A C 1
ATOM 1123 O O . LEU A 1 140 ? 8.593 -5.015 2.865 1.00 92.00 140 LEU A O 1
ATOM 1127 N N . LEU A 1 141 ? 9.255 -4.994 5.008 1.00 91.56 141 LEU A N 1
ATOM 1128 C CA . LEU A 1 141 ? 9.669 -3.585 4.983 1.00 91.56 141 LEU A CA 1
ATOM 1129 C C . LEU A 1 141 ? 10.785 -3.324 3.971 1.00 91.56 141 LEU A C 1
ATOM 1131 O O . LEU A 1 141 ? 10.836 -2.259 3.365 1.00 91.56 141 LEU A O 1
ATOM 1135 N N . LYS A 1 142 ? 11.675 -4.302 3.767 1.00 87.38 142 LYS A N 1
ATOM 1136 C CA . LYS A 1 142 ? 12.757 -4.201 2.776 1.00 87.38 142 LYS A CA 1
ATOM 1137 C C . LYS A 1 142 ? 12.249 -4.259 1.334 1.00 87.38 142 LYS A C 1
ATOM 1139 O O . LYS A 1 142 ? 12.953 -3.801 0.444 1.00 87.38 142 LYS A O 1
ATOM 1144 N N . ILE A 1 143 ? 11.070 -4.844 1.120 1.00 88.25 143 ILE A N 1
ATOM 1145 C CA . ILE A 1 143 ? 10.493 -5.073 -0.208 1.00 88.25 143 ILE A CA 1
ATOM 1146 C C . ILE A 1 143 ? 9.564 -3.919 -0.579 1.00 88.25 143 ILE A C 1
ATOM 1148 O O . ILE A 1 143 ? 9.732 -3.334 -1.642 1.00 88.25 143 ILE A O 1
ATOM 1152 N N . TYR A 1 144 ? 8.637 -3.554 0.311 1.00 89.81 144 TYR A N 1
ATOM 1153 C CA . TYR A 1 144 ? 7.595 -2.562 0.022 1.00 89.81 144 TYR A CA 1
ATOM 1154 C C . TYR A 1 144 ? 7.810 -1.199 0.699 1.00 89.81 144 TYR A C 1
ATOM 1156 O O . TYR A 1 144 ? 7.121 -0.232 0.381 1.00 89.81 144 TYR A O 1
ATOM 1164 N N . GLY A 1 145 ? 8.760 -1.086 1.628 1.00 91.38 145 GLY A N 1
ATOM 1165 C CA . GLY A 1 145 ? 8.915 0.094 2.478 1.00 91.38 145 GLY A CA 1
ATOM 1166 C C . GLY A 1 145 ? 8.020 0.048 3.720 1.00 91.38 145 GLY A C 1
ATOM 1167 O O . GLY A 1 145 ? 7.544 -1.010 4.130 1.00 91.38 145 GLY A O 1
ATOM 1168 N N . SER A 1 146 ? 7.815 1.196 4.373 1.00 94.25 146 SER A N 1
ATOM 1169 C CA . SER A 1 146 ? 7.059 1.232 5.630 1.00 94.25 146 SER A CA 1
ATOM 1170 C C . SER A 1 146 ? 5.582 0.877 5.438 1.00 94.25 146 SER A C 1
ATOM 1172 O O . SER A 1 146 ? 4.946 1.254 4.448 1.00 94.25 146 SER A O 1
ATOM 1174 N N . ARG A 1 147 ? 5.017 0.186 6.434 1.00 95.50 147 ARG A N 1
ATOM 1175 C CA . ARG A 1 147 ? 3.614 -0.253 6.418 1.00 95.50 147 ARG A CA 1
ATOM 1176 C C . ARG A 1 147 ? 2.656 0.918 6.255 1.00 95.50 147 ARG A C 1
ATOM 1178 O O . ARG A 1 147 ? 1.731 0.826 5.465 1.00 95.50 147 ARG A O 1
ATOM 1185 N N . GLY A 1 148 ? 2.870 2.013 6.987 1.00 93.62 148 GLY A N 1
ATOM 1186 C CA . GLY A 1 148 ? 1.989 3.177 6.932 1.00 93.62 148 GLY A CA 1
ATOM 1187 C C . GLY A 1 148 ? 2.241 4.041 5.703 1.00 93.62 148 GLY A C 1
ATOM 1188 O O . GLY A 1 148 ? 1.392 4.156 4.825 1.00 93.62 148 GLY A O 1
ATOM 1189 N N . THR A 1 149 ? 3.425 4.648 5.637 1.00 90.75 149 THR A N 1
ATOM 1190 C CA . THR A 1 149 ? 3.799 5.635 4.607 1.00 90.75 149 THR A CA 1
ATOM 1191 C C . THR A 1 149 ? 3.698 5.087 3.186 1.00 90.75 149 THR A C 1
ATOM 1193 O O . THR A 1 149 ? 3.335 5.833 2.283 1.00 90.75 149 THR A O 1
ATOM 1196 N N . LYS A 1 150 ? 4.063 3.818 2.969 1.00 91.38 150 LYS A N 1
ATOM 1197 C CA . LYS A 1 150 ? 4.153 3.233 1.627 1.00 91.38 150 LYS A CA 1
ATOM 1198 C C . LYS A 1 150 ? 3.001 2.277 1.360 1.00 91.38 150 LYS A C 1
ATOM 1200 O O . LYS A 1 150 ? 2.149 2.573 0.532 1.00 91.38 150 LYS A O 1
ATOM 1205 N N . VAL A 1 151 ? 2.932 1.173 2.097 1.00 96.06 151 VAL A N 1
ATOM 1206 C CA . VAL A 1 151 ? 1.972 0.100 1.799 1.00 96.06 151 VAL A CA 1
ATOM 1207 C C . VAL A 1 151 ? 0.530 0.558 1.990 1.00 96.06 151 VAL A C 1
ATOM 1209 O O . VAL A 1 151 ? -0.267 0.473 1.066 1.00 96.06 151 VAL A O 1
ATOM 1212 N N . PHE A 1 152 ? 0.178 1.092 3.160 1.00 97.69 152 PHE A N 1
ATOM 1213 C CA . PHE A 1 152 ? -1.211 1.435 3.455 1.00 97.69 152 PHE A CA 1
ATOM 1214 C C . PHE A 1 152 ? -1.745 2.518 2.522 1.00 97.69 152 PHE A C 1
ATOM 1216 O O . PHE A 1 152 ? -2.893 2.443 2.107 1.00 97.69 152 PHE A O 1
ATOM 1223 N N . VAL A 1 153 ? -0.931 3.517 2.168 1.00 97.00 153 VAL A N 1
ATOM 1224 C CA . VAL A 1 153 ? -1.357 4.581 1.246 1.00 97.00 153 VAL A CA 1
ATOM 1225 C C . VAL A 1 153 ? -1.476 4.079 -0.195 1.00 97.00 153 VAL A C 1
ATOM 1227 O O . VAL A 1 153 ? -2.402 4.496 -0.886 1.00 97.00 153 VAL A O 1
ATOM 1230 N N . HIS A 1 154 ? -0.596 3.170 -0.622 1.00 96.38 154 HIS A N 1
ATOM 1231 C CA . HIS A 1 154 ? -0.688 2.487 -1.915 1.00 96.38 154 HIS A CA 1
ATOM 1232 C C . HIS A 1 154 ? -1.993 1.681 -2.026 1.00 96.38 154 HIS A C 1
ATOM 1234 O O . HIS A 1 154 ? -2.826 1.949 -2.891 1.00 96.38 154 HIS A O 1
ATOM 1240 N N . GLU A 1 155 ? -2.247 0.793 -1.061 1.00 97.50 155 GLU A N 1
ATOM 1241 C CA . GLU A 1 155 ? -3.479 -0.003 -1.012 1.00 97.50 155 GLU A CA 1
ATOM 1242 C C . GLU A 1 155 ? -4.728 0.869 -0.825 1.00 97.50 155 GLU A C 1
ATOM 1244 O O . GLU A 1 155 ? -5.785 0.621 -1.402 1.00 97.50 155 GLU A O 1
ATOM 1249 N N . TRP A 1 156 ? -4.619 1.963 -0.070 1.00 97.31 156 TRP A N 1
ATOM 1250 C CA . TRP A 1 156 ? -5.711 2.921 0.064 1.00 97.31 156 TRP A CA 1
ATOM 1251 C C . TRP A 1 156 ? -6.064 3.597 -1.261 1.00 97.31 156 TRP A C 1
ATOM 1253 O O . TRP A 1 156 ? -7.242 3.858 -1.512 1.00 97.31 156 TRP A O 1
ATOM 1263 N N . ALA A 1 157 ? -5.080 3.889 -2.112 1.00 95.88 157 ALA A N 1
ATOM 1264 C CA . ALA A 1 157 ? -5.328 4.473 -3.423 1.00 95.88 157 ALA A CA 1
ATOM 1265 C C . ALA A 1 157 ? -6.075 3.484 -4.334 1.00 95.88 157 ALA A C 1
ATOM 1267 O O . ALA A 1 157 ? -7.084 3.877 -4.931 1.00 95.88 157 ALA A O 1
ATOM 1268 N N . HIS A 1 158 ? -5.676 2.206 -4.355 1.00 95.75 158 HIS A N 1
ATOM 1269 C CA . HIS A 1 158 ? -6.450 1.138 -5.003 1.00 95.75 158 HIS A CA 1
ATOM 1270 C C . HIS A 1 158 ? -7.884 1.092 -4.462 1.00 95.75 158 HIS A C 1
ATOM 1272 O O . HIS A 1 158 ? -8.854 1.248 -5.205 1.00 95.75 158 HIS A O 1
ATOM 1278 N N . LEU A 1 159 ? -8.0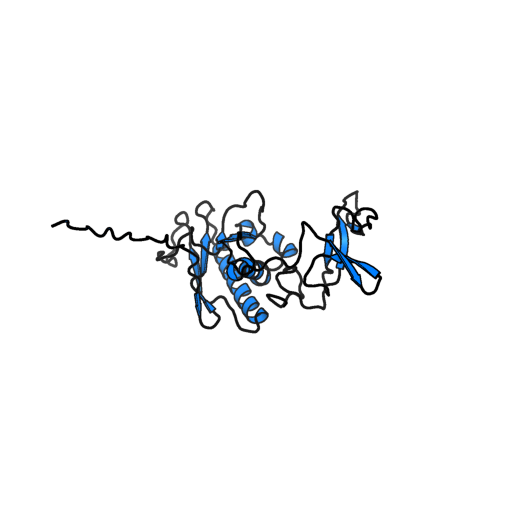38 0.981 -3.138 1.00 96.19 159 LEU A N 1
ATOM 1279 C CA . LEU A 1 159 ? -9.345 0.833 -2.505 1.00 96.19 159 LEU A CA 1
ATOM 1280 C C . LEU A 1 159 ? -10.257 2.031 -2.779 1.00 96.19 159 LEU A C 1
ATOM 1282 O O . LEU A 1 159 ? -11.419 1.859 -3.145 1.00 96.19 159 LEU A O 1
ATOM 1286 N N . ARG A 1 160 ? -9.771 3.254 -2.552 1.00 95.06 160 ARG A N 1
ATOM 1287 C CA . ARG A 1 160 ? -10.627 4.443 -2.512 1.00 95.06 160 ARG A CA 1
ATOM 1288 C C . ARG A 1 160 ? -10.801 5.101 -3.868 1.00 95.06 160 ARG A C 1
ATOM 1290 O O . ARG A 1 160 ? -11.872 5.655 -4.120 1.00 95.06 160 ARG A O 1
ATOM 1297 N N . TRP A 1 161 ? -9.762 5.101 -4.693 1.00 94.06 161 TRP A N 1
ATOM 1298 C CA . TRP A 1 161 ? -9.755 5.815 -5.968 1.00 94.06 161 TRP A CA 1
ATOM 1299 C C . TRP A 1 161 ? -9.794 4.881 -7.171 1.00 94.06 161 TRP A C 1
ATOM 1301 O O . TRP A 1 161 ? -9.958 5.372 -8.284 1.00 94.06 161 TRP A O 1
ATOM 1311 N N . GLY A 1 162 ? -9.671 3.565 -6.973 1.00 94.31 162 GLY A N 1
ATOM 1312 C CA . GLY A 1 162 ? -9.730 2.605 -8.069 1.00 94.31 162 GLY A CA 1
ATOM 1313 C C . GLY A 1 162 ? -8.607 2.797 -9.077 1.00 94.31 162 GLY A C 1
ATOM 1314 O O . GLY A 1 162 ? -8.810 2.564 -10.267 1.00 94.31 162 GLY A O 1
ATOM 1315 N N . VAL A 1 163 ? -7.462 3.322 -8.634 1.00 93.44 163 VAL A N 1
ATOM 1316 C CA . VAL A 1 163 ? -6.260 3.415 -9.466 1.00 93.44 163 VAL A CA 1
ATOM 1317 C C . VAL A 1 163 ? -5.558 2.064 -9.500 1.00 93.44 163 VAL A C 1
ATOM 1319 O O . VAL A 1 163 ? -5.778 1.229 -8.628 1.00 93.44 163 VAL A O 1
ATOM 1322 N N . PHE A 1 164 ? -4.738 1.843 -10.519 1.00 92.62 164 PHE A N 1
ATOM 1323 C CA . PHE A 1 164 ? -3.959 0.621 -10.699 1.00 92.62 164 PHE A CA 1
ATOM 1324 C C . PHE A 1 164 ? -2.476 0.933 -10.582 1.00 92.62 164 PHE A C 1
ATOM 1326 O O . PHE A 1 164 ? -2.077 2.100 -10.602 1.00 92.62 164 PHE A O 1
ATOM 1333 N N . ASP A 1 165 ? -1.684 -0.126 -10.481 1.00 93.44 165 ASP A N 1
ATOM 1334 C CA . ASP A 1 165 ? -0.242 -0.032 -10.584 1.00 93.44 165 ASP A CA 1
ATOM 1335 C C . ASP A 1 165 ? 0.165 0.652 -11.894 1.00 93.44 165 ASP A C 1
ATOM 1337 O O . ASP A 1 165 ? -0.373 0.388 -12.970 1.00 93.44 165 ASP A O 1
ATOM 1341 N N . GLU A 1 166 ? 1.149 1.540 -11.804 1.00 92.69 166 GLU A N 1
ATOM 1342 C CA . GLU A 1 166 ? 1.742 2.251 -12.937 1.00 92.69 166 GLU A CA 1
ATOM 1343 C C . GLU A 1 166 ? 2.840 1.418 -13.614 1.00 92.69 166 GLU A C 1
ATOM 1345 O O . GLU A 1 166 ? 3.756 1.977 -14.217 1.00 92.69 166 GLU A O 1
ATOM 1350 N N . TYR A 1 167 ? 2.778 0.095 -13.485 1.00 91.00 167 TYR A N 1
ATOM 1351 C CA . TYR A 1 167 ? 3.633 -0.892 -14.136 1.00 91.00 167 TYR A CA 1
ATOM 1352 C C . TYR A 1 167 ? 2.809 -2.140 -14.469 1.00 91.00 167 TYR A C 1
ATOM 1354 O O . TYR A 1 167 ? 1.703 -2.324 -13.964 1.00 91.00 167 TYR A O 1
ATOM 1362 N N . ASN A 1 168 ? 3.326 -3.001 -15.345 1.00 91.00 168 ASN A N 1
ATOM 1363 C CA . ASN A 1 168 ? 2.631 -4.223 -15.742 1.00 91.00 168 ASN A CA 1
ATOM 1364 C C . ASN A 1 168 ? 3.592 -5.415 -15.726 1.00 91.00 168 ASN A C 1
ATOM 1366 O O . ASN A 1 168 ? 4.571 -5.421 -16.461 1.00 91.00 168 ASN A O 1
ATOM 1370 N N . ASN A 1 169 ? 3.307 -6.429 -14.909 1.00 87.00 169 ASN A N 1
ATOM 1371 C CA . ASN A 1 169 ? 4.138 -7.633 -14.828 1.00 87.00 169 ASN A CA 1
ATOM 1372 C C . ASN A 1 169 ? 3.869 -8.637 -15.965 1.00 87.00 169 ASN A C 1
ATOM 1374 O O . ASN A 1 169 ? 4.768 -9.396 -16.319 1.00 87.00 169 ASN A O 1
ATOM 1378 N N . ASP A 1 170 ? 2.666 -8.636 -16.549 1.00 88.75 170 ASP A N 1
ATOM 1379 C CA . ASP A 1 170 ? 2.278 -9.541 -17.643 1.00 88.75 170 ASP A CA 1
ATOM 1380 C C . ASP A 1 170 ? 2.787 -9.040 -19.004 1.00 88.75 170 ASP A C 1
ATOM 1382 O O . ASP A 1 170 ? 3.158 -9.823 -19.877 1.00 88.75 170 ASP A O 1
ATOM 1386 N N . ALA A 1 171 ? 2.833 -7.717 -19.173 1.00 90.81 171 ALA A N 1
ATOM 1387 C CA . ALA A 1 171 ? 3.398 -7.035 -20.333 1.00 90.81 171 ALA A CA 1
ATOM 1388 C C . ALA A 1 171 ? 4.460 -6.013 -19.882 1.00 90.81 171 ALA A C 1
ATOM 1390 O O . ALA A 1 171 ? 4.219 -4.804 -19.956 1.00 90.81 171 ALA A O 1
ATOM 1391 N N . PRO A 1 172 ? 5.633 -6.474 -19.404 1.00 91.94 172 PRO A N 1
ATOM 1392 C CA . PRO A 1 172 ? 6.638 -5.618 -18.770 1.00 91.94 172 PRO A CA 1
ATOM 1393 C C . PRO A 1 172 ? 7.372 -4.694 -19.733 1.00 91.94 172 PRO A C 1
ATOM 1395 O O . PRO A 1 172 ? 7.987 -3.731 -19.277 1.00 91.94 172 PRO A O 1
ATOM 1398 N N . PHE A 1 173 ? 7.298 -4.950 -21.041 1.00 93.94 173 PHE A N 1
ATOM 1399 C CA . PHE A 1 173 ? 7.982 -4.154 -22.053 1.00 93.94 173 PHE A CA 1
ATOM 1400 C C . PHE A 1 173 ? 7.105 -3.861 -23.262 1.00 93.94 173 PHE A C 1
ATOM 1402 O O . PHE A 1 173 ? 6.258 -4.668 -23.644 1.00 93.94 173 PHE A O 1
ATOM 1409 N N . TYR A 1 174 ? 7.390 -2.735 -23.907 1.00 91.56 174 TYR A N 1
ATOM 1410 C CA . TYR A 1 174 ? 6.832 -2.350 -25.194 1.00 91.56 174 TYR A CA 1
ATOM 1411 C C . TYR A 1 174 ? 7.919 -1.723 -26.075 1.00 91.56 174 TYR A C 1
ATOM 1413 O O . TYR A 1 174 ? 8.994 -1.348 -25.604 1.00 91.56 174 TYR A O 1
ATOM 1421 N N . VAL A 1 175 ? 7.645 -1.635 -27.375 1.00 90.88 175 VAL A N 1
ATOM 1422 C CA . VAL A 1 175 ? 8.535 -0.984 -28.339 1.00 90.88 175 VAL A CA 1
ATOM 1423 C C . VAL A 1 175 ? 8.090 0.464 -28.529 1.00 90.88 175 VAL A C 1
ATOM 1425 O O . VAL A 1 175 ? 6.946 0.704 -28.918 1.00 90.88 175 VAL A O 1
ATOM 1428 N N . SER A 1 176 ? 8.992 1.414 -28.284 1.00 87.12 176 SER A N 1
ATOM 1429 C CA . SER A 1 176 ? 8.823 2.830 -28.612 1.00 87.12 176 SER A CA 1
ATOM 1430 C C . SER A 1 176 ? 9.666 3.192 -29.841 1.00 87.12 176 SER A C 1
ATOM 1432 O O . SER A 1 176 ? 10.756 2.655 -30.054 1.00 87.12 176 SER A O 1
ATOM 1434 N N . ASP A 1 177 ? 9.151 4.085 -30.686 1.00 84.94 177 ASP A N 1
ATOM 1435 C CA . ASP A 1 177 ? 9.918 4.691 -31.778 1.00 84.94 177 ASP A CA 1
ATOM 1436 C C . ASP A 1 177 ? 10.183 6.153 -31.433 1.00 84.94 177 ASP A C 1
ATOM 1438 O O . ASP A 1 177 ? 9.267 6.976 -31.393 1.00 84.94 177 ASP A O 1
ATOM 1442 N N . ASN A 1 178 ? 11.450 6.466 -31.174 1.00 76.38 178 ASN A N 1
ATOM 1443 C CA . ASN A 1 178 ? 11.903 7.821 -30.914 1.00 76.38 178 ASN A CA 1
ATOM 1444 C C . ASN A 1 178 ? 12.756 8.298 -32.091 1.00 76.38 178 ASN A C 1
ATOM 1446 O O . ASN A 1 178 ? 13.974 8.122 -32.117 1.00 76.38 178 ASN A O 1
ATOM 1450 N N . SER A 1 179 ? 12.102 8.947 -33.059 1.00 74.75 179 SER A N 1
ATOM 1451 C CA . SER A 1 179 ? 12.741 9.561 -34.236 1.00 74.75 179 SER A CA 1
ATOM 1452 C C . SER A 1 179 ? 13.560 8.583 -35.097 1.00 74.75 179 SER A C 1
ATOM 1454 O O . SER A 1 179 ? 14.642 8.931 -35.567 1.00 74.75 179 SER A O 1
ATOM 1456 N N . GLY A 1 180 ? 13.055 7.364 -35.316 1.00 73.88 180 GLY A N 1
ATOM 1457 C CA . GLY A 1 180 ? 13.689 6.347 -36.161 1.00 73.88 180 GLY A CA 1
ATOM 1458 C C . GLY A 1 180 ? 14.599 5.377 -35.405 1.00 73.88 180 GLY A C 1
ATOM 1459 O O . GLY A 1 180 ? 15.127 4.445 -36.011 1.00 73.88 180 GLY A O 1
ATOM 1460 N N . ASN A 1 181 ? 14.760 5.563 -34.091 1.00 77.62 181 ASN A N 1
ATOM 1461 C CA . ASN A 1 181 ? 15.402 4.596 -33.211 1.00 77.62 181 ASN A CA 1
ATOM 1462 C C . ASN A 1 181 ? 14.330 3.816 -32.448 1.00 77.62 181 ASN A C 1
ATOM 1464 O O . ASN A 1 181 ? 13.679 4.339 -31.542 1.00 77.62 181 ASN A O 1
ATOM 1468 N N . THR A 1 182 ? 14.185 2.545 -32.811 1.00 81.81 182 THR A N 1
ATOM 1469 C CA . THR A 1 182 ? 13.353 1.581 -32.093 1.00 81.81 182 THR A CA 1
ATOM 1470 C C . THR A 1 182 ? 14.024 1.207 -30.773 1.00 81.81 182 THR A C 1
ATOM 1472 O O . THR A 1 182 ? 15.120 0.644 -30.772 1.00 81.81 182 THR A O 1
ATOM 1475 N N . ILE A 1 183 ? 13.374 1.512 -29.652 1.00 88.75 183 ILE A N 1
ATOM 1476 C CA . ILE A 1 183 ? 13.879 1.243 -28.303 1.00 88.75 183 ILE A CA 1
ATOM 1477 C C . ILE A 1 183 ? 12.858 0.376 -27.566 1.00 88.75 183 ILE A C 1
ATOM 1479 O O . ILE A 1 183 ? 11.651 0.560 -27.696 1.00 88.75 183 ILE A O 1
AT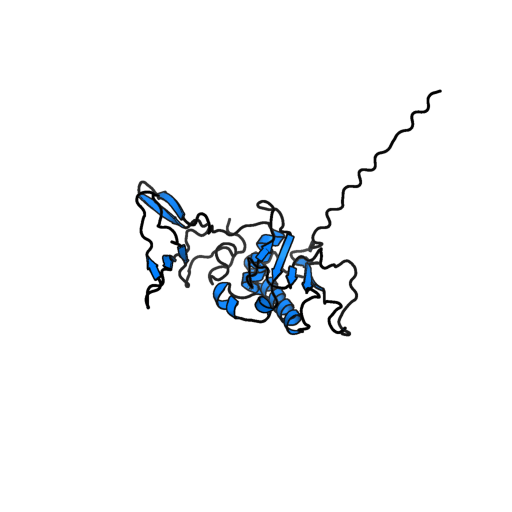OM 1483 N N . VAL A 1 184 ? 13.343 -0.603 -26.803 1.00 91.38 184 VAL A N 1
ATOM 1484 C CA . VAL A 1 184 ? 12.494 -1.378 -25.892 1.00 91.38 184 VAL A CA 1
ATOM 1485 C C . VAL A 1 184 ? 12.445 -0.658 -24.553 1.00 91.38 184 VAL A C 1
ATOM 1487 O O . VAL A 1 184 ? 13.485 -0.429 -23.931 1.00 91.38 184 VAL A O 1
ATOM 1490 N N . GLU A 1 185 ? 11.242 -0.330 -24.104 1.00 92.50 185 GLU A N 1
ATOM 1491 C CA . GLU A 1 185 ? 10.996 0.364 -22.847 1.00 92.50 185 GLU A CA 1
ATOM 1492 C C . GLU A 1 185 ? 10.194 -0.491 -21.875 1.00 92.50 185 GLU A C 1
ATOM 1494 O O . GLU A 1 185 ? 9.357 -1.299 -22.273 1.00 92.50 185 GLU A O 1
ATOM 1499 N N . ALA A 1 186 ? 10.441 -0.290 -20.581 1.00 93.75 186 ALA A N 1
ATOM 1500 C CA . ALA A 1 186 ? 9.605 -0.843 -19.527 1.00 93.75 186 ALA A CA 1
ATOM 1501 C C . ALA A 1 186 ? 8.213 -0.202 -19.552 1.00 93.75 186 ALA A C 1
ATOM 1503 O O . ALA A 1 186 ? 8.100 1.023 -19.591 1.00 93.75 186 ALA A O 1
ATOM 1504 N N . THR A 1 187 ? 7.162 -1.014 -19.472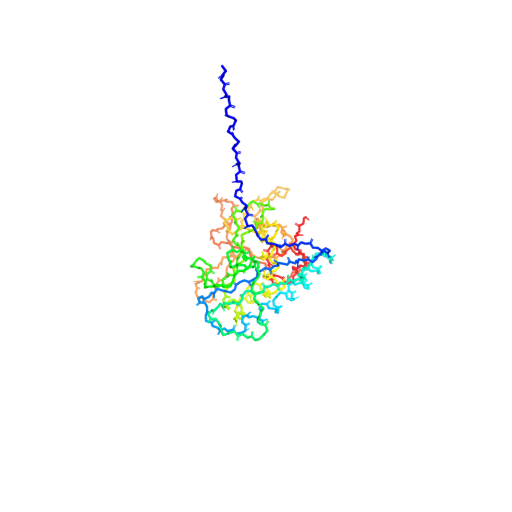 1.00 92.62 187 THR A N 1
ATOM 1505 C CA . THR A 1 187 ? 5.779 -0.544 -19.344 1.00 92.62 187 THR A CA 1
ATOM 1506 C C . THR A 1 187 ? 5.606 0.144 -17.996 1.00 92.62 187 THR A C 1
ATOM 1508 O O . THR A 1 187 ? 5.484 -0.525 -16.968 1.00 92.62 187 THR A O 1
ATOM 1511 N N . ARG A 1 188 ? 5.628 1.482 -17.995 1.00 91.50 188 ARG A N 1
ATOM 1512 C CA . ARG A 1 188 ? 5.466 2.296 -16.787 1.00 91.50 188 ARG A CA 1
ATOM 1513 C C . ARG A 1 188 ? 5.036 3.732 -17.068 1.00 91.50 188 ARG A C 1
ATOM 1515 O O . ARG A 1 188 ? 5.450 4.305 -18.070 1.00 91.50 188 ARG A O 1
ATOM 1522 N N . CYS A 1 189 ? 4.322 4.358 -16.134 1.00 88.50 189 CYS A N 1
ATOM 1523 C CA . CYS A 1 189 ? 4.022 5.798 -16.225 1.00 88.50 189 CYS A CA 1
ATOM 1524 C C . CYS A 1 189 ? 5.232 6.668 -15.838 1.00 88.50 189 CYS A C 1
ATOM 1526 O O . CYS A 1 189 ? 5.417 7.772 -16.346 1.00 88.50 189 CYS A O 1
ATOM 1528 N N . SER A 1 190 ? 6.104 6.161 -14.962 1.00 88.19 190 SER A N 1
ATOM 1529 C CA . SER A 1 190 ? 7.282 6.880 -14.464 1.00 88.19 190 SER A CA 1
ATOM 1530 C C . SER A 1 190 ? 8.516 6.678 -15.366 1.00 88.19 190 SER A C 1
ATOM 1532 O O . SER A 1 190 ? 9.528 6.120 -14.939 1.00 88.19 190 SER A O 1
ATOM 1534 N N . ALA A 1 191 ? 8.448 7.134 -16.625 1.00 87.31 191 ALA A N 1
ATOM 1535 C CA . ALA A 1 191 ? 9.485 6.907 -17.649 1.00 87.31 191 ALA A CA 1
ATOM 1536 C C . ALA A 1 191 ? 10.880 7.468 -17.293 1.00 87.31 191 ALA A C 1
ATOM 1538 O O . ALA A 1 191 ? 11.895 6.928 -17.728 1.00 87.31 191 ALA A O 1
ATOM 1539 N N . ASN A 1 192 ? 10.937 8.506 -16.455 1.00 89.00 192 ASN A N 1
ATOM 1540 C CA . ASN A 1 192 ? 12.184 9.145 -16.021 1.00 89.00 192 ASN A CA 1
ATOM 1541 C C . ASN A 1 192 ? 12.936 8.376 -14.919 1.00 89.00 192 ASN A C 1
ATOM 1543 O O . ASN A 1 192 ? 14.058 8.748 -14.583 1.00 89.00 192 ASN A O 1
ATOM 1547 N N . ILE A 1 193 ? 12.338 7.333 -14.331 1.00 90.38 193 ILE A N 1
ATOM 1548 C CA . ILE A 1 193 ? 13.017 6.510 -13.325 1.00 90.38 193 ILE A CA 1
ATOM 1549 C C . ILE A 1 193 ? 14.151 5.723 -13.988 1.00 90.38 193 ILE A C 1
ATOM 1551 O O . ILE A 1 193 ? 13.937 5.025 -14.981 1.00 90.38 193 ILE A O 1
ATOM 1555 N N . THR A 1 194 ? 15.361 5.789 -13.444 1.00 92.31 194 THR A N 1
ATOM 1556 C CA . THR A 1 194 ? 16.502 5.039 -13.990 1.00 92.31 194 THR A CA 1
ATOM 1557 C C . THR A 1 194 ? 16.533 3.613 -13.453 1.00 92.31 194 THR A C 1
ATOM 1559 O O . THR A 1 194 ? 15.943 3.310 -12.416 1.00 92.31 194 THR A O 1
ATOM 1562 N N . GLY A 1 195 ? 17.183 2.704 -14.170 1.00 92.69 195 GLY A N 1
ATOM 1563 C CA . GLY A 1 195 ? 17.302 1.317 -13.744 1.00 92.69 195 GLY A CA 1
ATOM 1564 C C . GLY A 1 195 ? 17.896 0.431 -14.821 1.00 92.69 195 GLY A C 1
ATOM 1565 O O . GLY A 1 195 ? 18.414 0.909 -15.833 1.00 92.69 195 GLY A O 1
ATOM 1566 N N . LYS A 1 196 ? 17.825 -0.878 -14.588 1.00 92.94 196 LYS A N 1
ATOM 1567 C CA . LYS A 1 196 ? 18.450 -1.892 -15.437 1.00 92.94 196 LYS A CA 1
ATOM 1568 C C . LYS A 1 196 ? 17.445 -2.957 -15.845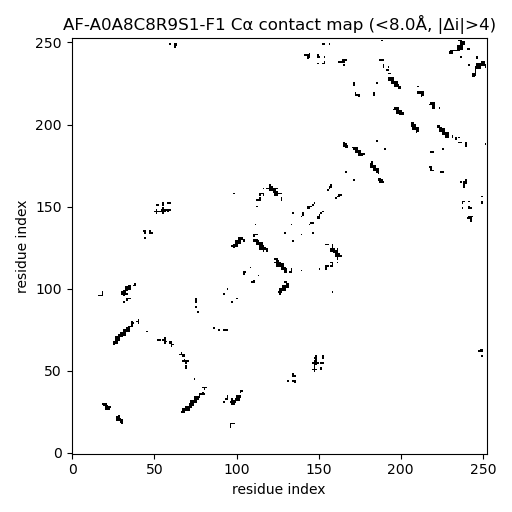 1.00 92.94 196 LYS A C 1
ATOM 1570 O O . LYS A 1 196 ? 16.619 -3.387 -15.046 1.00 92.94 196 LYS A O 1
ATOM 1575 N N . TYR A 1 197 ? 17.575 -3.410 -17.085 1.00 93.56 197 TYR A N 1
ATOM 1576 C CA . TYR A 1 197 ? 16.857 -4.563 -17.613 1.00 93.56 197 TYR A CA 1
ATOM 1577 C C . TYR A 1 197 ? 17.642 -5.823 -17.261 1.00 93.56 197 TYR A C 1
ATOM 1579 O O . TYR A 1 197 ? 18.740 -6.033 -17.787 1.00 93.56 197 TYR A O 1
ATOM 1587 N N . VAL A 1 198 ? 17.107 -6.639 -16.354 1.00 92.88 198 VAL A N 1
ATOM 1588 C CA . VAL A 1 198 ? 17.795 -7.827 -15.841 1.00 92.88 198 VAL A CA 1
ATOM 1589 C C . VAL A 1 198 ? 16.923 -9.078 -15.851 1.00 92.88 198 VAL A C 1
ATOM 1591 O O . VAL A 1 198 ? 15.705 -9.019 -15.698 1.00 92.88 198 VAL A O 1
ATOM 1594 N N . VAL A 1 199 ? 17.576 -10.229 -15.992 1.00 91.25 199 VAL A N 1
ATOM 1595 C CA . VAL A 1 199 ? 16.992 -11.554 -15.771 1.00 91.25 199 VAL A CA 1
ATOM 1596 C C . VAL A 1 199 ? 17.618 -12.130 -14.509 1.00 91.25 199 VAL A C 1
ATOM 1598 O O . VAL A 1 199 ? 18.848 -12.174 -14.384 1.00 91.25 199 VAL A O 1
ATOM 1601 N N . GLN A 1 200 ? 16.778 -12.604 -13.591 1.00 82.94 200 GLN A N 1
ATOM 1602 C CA . GLN A 1 200 ? 17.234 -13.370 -12.439 1.00 82.94 200 GLN A CA 1
ATOM 1603 C C . GLN A 1 200 ? 17.350 -14.842 -12.844 1.00 82.94 200 GLN A C 1
ATOM 1605 O O . GLN A 1 200 ? 16.360 -15.566 -12.898 1.00 82.94 200 GLN A O 1
ATOM 1610 N N . ASN A 1 201 ? 18.565 -15.273 -13.181 1.00 73.50 201 ASN A N 1
ATOM 1611 C CA . ASN A 1 201 ? 18.862 -16.662 -13.517 1.00 73.50 201 ASN A CA 1
ATOM 1612 C C . ASN A 1 201 ? 19.990 -17.150 -12.609 1.00 73.50 201 ASN A C 1
ATOM 1614 O O . ASN A 1 201 ? 21.155 -16.813 -12.815 1.00 73.50 201 ASN A O 1
ATOM 1618 N N . CYS A 1 202 ? 19.629 -17.898 -11.571 1.00 68.06 202 CYS A N 1
ATOM 1619 C CA . CYS A 1 202 ? 20.579 -18.381 -10.581 1.00 68.06 202 CYS A CA 1
ATOM 1620 C C . CYS A 1 202 ? 21.294 -19.635 -11.104 1.00 68.06 202 CYS A C 1
ATOM 1622 O O . CYS A 1 202 ? 20.753 -20.737 -11.034 1.00 68.06 202 CYS A O 1
ATOM 1624 N N . ALA A 1 203 ? 22.526 -19.471 -11.588 1.00 58.16 203 ALA A N 1
ATOM 1625 C CA . ALA A 1 203 ? 23.464 -20.565 -11.830 1.00 58.16 203 ALA A CA 1
ATOM 1626 C C . ALA A 1 203 ? 24.774 -20.278 -11.073 1.00 58.16 203 ALA A C 1
ATOM 1628 O O . ALA A 1 203 ? 25.663 -19.597 -11.579 1.00 58.16 203 ALA A O 1
ATOM 1629 N N . GLY A 1 204 ? 24.879 -20.771 -9.834 1.00 65.00 204 GLY A N 1
ATOM 1630 C CA . GLY A 1 204 ? 26.017 -20.497 -8.944 1.00 65.00 204 GLY A CA 1
ATOM 1631 C C . GLY A 1 204 ? 25.944 -19.117 -8.277 1.00 65.00 204 GLY A C 1
ATOM 1632 O O . GLY A 1 204 ? 24.857 -18.656 -7.938 1.00 65.00 204 GLY A O 1
ATOM 1633 N N . ASP A 1 205 ? 27.096 -18.464 -8.091 1.00 61.06 205 ASP A N 1
ATOM 1634 C CA . ASP A 1 205 ? 27.223 -17.219 -7.310 1.00 61.06 205 ASP A CA 1
ATOM 1635 C C . ASP A 1 205 ? 26.738 -15.949 -8.037 1.00 61.06 205 ASP A C 1
ATOM 1637 O O . ASP A 1 205 ? 26.610 -14.894 -7.414 1.00 61.06 205 ASP A O 1
ATOM 1641 N N . ASN A 1 206 ? 26.466 -16.017 -9.347 1.00 62.22 206 ASN A N 1
ATOM 1642 C CA . ASN A 1 206 ? 26.057 -14.856 -10.140 1.00 62.22 206 ASN A CA 1
ATOM 1643 C C . ASN A 1 206 ? 24.586 -14.978 -10.565 1.00 62.22 206 ASN A C 1
ATOM 1645 O O . ASN A 1 206 ? 24.251 -15.649 -11.539 1.00 62.22 206 ASN A O 1
ATOM 1649 N N . CYS A 1 207 ? 23.703 -14.336 -9.800 1.00 78.25 207 CYS A N 1
ATOM 1650 C CA . CYS A 1 207 ? 22.250 -14.512 -9.911 1.00 78.25 207 CYS A CA 1
ATOM 1651 C C . CYS A 1 207 ? 21.552 -13.532 -10.865 1.00 78.25 207 CYS A C 1
ATOM 1653 O O . CYS A 1 207 ? 20.348 -13.653 -11.087 1.00 78.25 207 CYS A O 1
ATOM 1655 N N . ILE A 1 208 ? 22.265 -12.530 -11.383 1.00 84.94 208 ILE A N 1
ATOM 1656 C CA . ILE A 1 208 ? 21.674 -11.423 -12.141 1.00 84.94 208 ILE A CA 1
ATOM 1657 C C . ILE A 1 208 ? 22.506 -11.176 -13.395 1.00 84.94 208 ILE A C 1
ATOM 1659 O O . ILE A 1 208 ? 23.722 -11.004 -13.322 1.00 84.94 208 ILE A O 1
ATOM 1663 N N . ARG A 1 209 ? 21.840 -11.113 -14.549 1.00 90.44 209 ARG A N 1
ATOM 1664 C CA . ARG A 1 209 ? 22.450 -10.744 -15.832 1.00 90.44 209 ARG A CA 1
ATOM 1665 C C . ARG A 1 209 ? 21.579 -9.743 -16.577 1.00 90.44 209 ARG A C 1
ATOM 1667 O O . ARG A 1 209 ? 20.373 -9.689 -16.350 1.00 90.44 209 ARG A O 1
ATOM 1674 N N . ASN A 1 210 ? 22.180 -8.995 -17.496 1.00 92.31 210 ASN A N 1
ATOM 1675 C CA . ASN A 1 210 ? 21.428 -8.106 -18.379 1.00 92.31 210 ASN A CA 1
ATOM 1676 C C . ASN A 1 210 ? 20.500 -8.909 -19.300 1.00 92.31 210 ASN A C 1
ATOM 1678 O O . ASN A 1 210 ? 20.808 -10.050 -19.668 1.00 92.31 210 ASN A O 1
ATOM 1682 N N . CYS A 1 211 ? 19.381 -8.293 -19.673 1.00 92.81 211 CYS A N 1
ATOM 1683 C CA . CYS A 1 211 ? 18.461 -8.872 -20.640 1.00 92.81 211 CYS A CA 1
ATOM 1684 C C . CYS A 1 211 ? 19.049 -8.894 -22.049 1.00 92.81 211 CYS A C 1
ATOM 1686 O O . CYS A 1 211 ? 19.713 -7.954 -22.488 1.00 92.81 211 CYS A O 1
ATOM 1688 N N . SER A 1 212 ? 18.744 -9.967 -22.764 1.00 92.31 212 SER A N 1
ATOM 1689 C CA . SER A 1 212 ? 19.065 -10.157 -24.172 1.00 92.31 212 SER A CA 1
ATOM 1690 C C . SER A 1 212 ? 17.881 -9.710 -25.013 1.00 92.31 212 SER A C 1
ATOM 1692 O O . SER A 1 212 ? 16.728 -10.013 -24.697 1.00 92.31 212 SER A O 1
ATOM 1694 N N . TYR A 1 213 ? 18.172 -8.986 -26.088 1.00 90.94 213 TYR A N 1
ATOM 1695 C CA . TYR A 1 213 ? 17.173 -8.620 -27.079 1.00 90.94 213 TYR A CA 1
ATOM 1696 C C . TYR A 1 213 ? 16.830 -9.830 -27.948 1.00 90.94 213 TYR A C 1
ATOM 1698 O O . TYR A 1 213 ? 17.723 -10.493 -28.483 1.00 90.94 213 TYR A O 1
ATOM 1706 N N . ASP A 1 214 ? 15.542 -10.100 -28.109 1.00 89.94 214 ASP A N 1
ATOM 1707 C CA . ASP A 1 214 ? 15.034 -11.154 -28.968 1.00 89.94 214 ASP A CA 1
ATOM 1708 C C . ASP A 1 214 ? 14.592 -10.569 -30.316 1.00 89.94 214 ASP A C 1
ATOM 1710 O O . ASP A 1 214 ? 13.619 -9.822 -30.444 1.00 89.94 214 ASP A O 1
ATOM 1714 N N . ASN A 1 215 ? 15.318 -10.956 -31.365 1.00 87.56 215 ASN A N 1
ATOM 1715 C CA . ASN A 1 215 ? 15.059 -10.509 -32.727 1.00 87.56 215 ASN A CA 1
ATOM 1716 C C . ASN A 1 215 ? 13.712 -10.982 -33.296 1.00 87.56 215 ASN A C 1
ATOM 1718 O O . ASN A 1 215 ? 13.250 -10.361 -34.260 1.00 87.56 215 ASN A O 1
ATOM 1722 N N . GLN A 1 216 ? 13.116 -12.055 -32.764 1.00 87.69 216 GLN A N 1
ATOM 1723 C CA . GLN A 1 216 ? 11.830 -12.585 -33.226 1.00 87.69 216 GLN A CA 1
ATOM 1724 C C . GLN A 1 216 ? 10.666 -11.785 -32.646 1.00 87.69 216 GLN A C 1
ATOM 1726 O O . GLN A 1 216 ? 9.813 -11.315 -33.397 1.00 87.69 216 GLN A O 1
ATOM 1731 N N . THR A 1 217 ? 10.656 -11.589 -31.327 1.00 88.44 217 THR A N 1
ATOM 1732 C CA . THR A 1 217 ? 9.590 -10.854 -30.624 1.00 88.44 217 THR A CA 1
ATOM 1733 C C . THR A 1 217 ? 9.772 -9.338 -30.667 1.00 88.44 217 THR A C 1
ATOM 1735 O O . THR A 1 217 ? 8.827 -8.605 -30.390 1.00 88.44 217 THR A O 1
ATOM 1738 N N . LYS A 1 218 ? 10.970 -8.861 -31.037 1.00 89.56 218 LYS A N 1
ATOM 1739 C CA . LYS A 1 218 ? 11.385 -7.449 -30.984 1.00 89.56 218 LYS A CA 1
ATOM 1740 C C . LYS A 1 218 ? 11.360 -6.850 -29.573 1.00 89.56 218 LYS A C 1
ATOM 1742 O O . LYS A 1 218 ? 11.384 -5.630 -29.430 1.00 89.56 218 LYS A O 1
ATOM 1747 N N . LEU A 1 219 ? 11.350 -7.703 -28.552 1.00 91.75 219 LEU A N 1
ATOM 1748 C CA . LEU A 1 219 ? 11.340 -7.354 -27.134 1.00 91.75 219 LEU A CA 1
ATOM 1749 C C . LEU A 1 219 ? 12.527 -8.012 -26.423 1.00 91.75 219 LEU A C 1
ATOM 1751 O O . LEU A 1 219 ? 13.365 -8.663 -27.047 1.00 91.75 219 LEU A O 1
ATOM 1755 N N . TYR A 1 220 ? 12.625 -7.821 -25.109 1.00 92.62 220 TYR A N 1
ATOM 1756 C CA . TYR A 1 220 ? 13.547 -8.608 -24.297 1.00 92.62 220 TYR A CA 1
ATOM 1757 C C . TYR A 1 220 ? 13.050 -10.042 -24.113 1.00 92.62 220 TYR A C 1
ATOM 1759 O O . TYR A 1 220 ? 11.853 -10.323 -24.171 1.00 92.62 220 TYR A O 1
ATOM 1767 N N . GLU A 1 221 ? 13.996 -10.942 -23.863 1.00 91.19 221 GLU A N 1
ATOM 1768 C CA . GLU A 1 221 ? 13.721 -12.344 -23.563 1.00 91.19 221 GLU A CA 1
ATOM 1769 C C . GLU A 1 221 ? 12.762 -12.553 -22.375 1.00 91.19 221 GLU A C 1
ATOM 1771 O O . GLU A 1 221 ? 12.642 -11.721 -21.468 1.00 91.19 221 GLU A O 1
ATOM 1776 N N . ALA A 1 222 ? 12.114 -13.720 -22.353 1.00 88.69 222 ALA A N 1
ATOM 1777 C CA . ALA A 1 222 ? 11.216 -14.109 -21.273 1.00 88.69 222 ALA A CA 1
ATOM 1778 C C . ALA A 1 222 ? 11.929 -14.114 -19.907 1.00 88.69 222 ALA A C 1
ATOM 1780 O O . ALA A 1 222 ? 13.064 -14.573 -19.777 1.00 88.69 222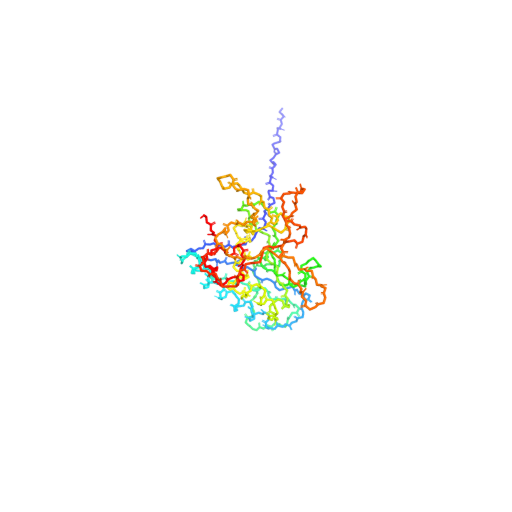 ALA A O 1
ATOM 1781 N N . GLY A 1 223 ? 11.244 -13.612 -18.876 1.00 88.44 223 GLY A N 1
ATOM 1782 C CA . GLY A 1 223 ? 11.804 -13.461 -17.528 1.00 88.44 223 GLY A CA 1
ATOM 1783 C C . GLY A 1 223 ? 12.674 -12.214 -17.338 1.00 88.44 223 GLY A C 1
ATOM 1784 O O . GLY A 1 223 ? 13.174 -11.989 -16.236 1.00 88.44 223 GLY A O 1
ATOM 1785 N N . CYS A 1 224 ? 12.849 -11.389 -18.375 1.00 92.12 224 CYS A N 1
ATOM 1786 C CA . CYS A 1 224 ? 13.412 -10.055 -18.217 1.00 92.12 224 CYS A CA 1
ATOM 1787 C C . CYS A 1 224 ? 12.478 -9.167 -17.384 1.00 92.12 224 CYS A C 1
ATOM 1789 O O . CYS A 1 224 ? 11.261 -9.187 -17.555 1.00 92.12 224 CYS A O 1
ATOM 1791 N N . THR A 1 225 ? 13.056 -8.359 -16.500 1.00 92.56 225 THR A N 1
ATOM 1792 C CA . THR A 1 225 ? 12.345 -7.373 -15.679 1.00 92.56 225 THR A CA 1
ATOM 1793 C C . THR A 1 225 ? 13.126 -6.065 -15.641 1.00 92.56 225 THR A C 1
ATOM 1795 O O . THR A 1 225 ? 14.349 -6.046 -15.800 1.00 92.56 225 THR A O 1
ATOM 1798 N N . PHE A 1 226 ? 12.421 -4.952 -15.454 1.00 92.69 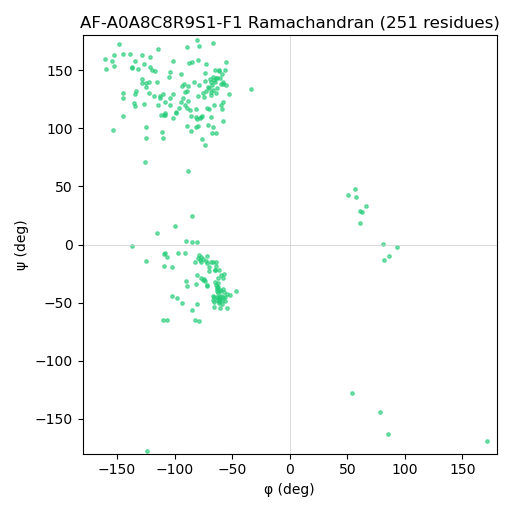226 PHE A N 1
ATOM 1799 C CA . PHE A 1 226 ? 13.059 -3.672 -15.177 1.00 92.69 226 PHE A CA 1
ATOM 1800 C C . PHE A 1 226 ? 13.193 -3.492 -13.667 1.00 92.69 226 PHE A C 1
ATOM 1802 O O . PHE A 1 226 ? 12.194 -3.453 -12.952 1.00 92.69 226 PHE A O 1
ATOM 1809 N N . VAL A 1 227 ? 14.426 -3.350 -13.189 1.00 91.12 227 VAL A N 1
ATOM 1810 C CA . VAL A 1 227 ? 14.726 -3.093 -11.779 1.00 91.12 227 VAL A CA 1
ATOM 1811 C C . VAL A 1 227 ? 15.215 -1.651 -11.649 1.00 91.12 227 VAL A C 1
ATOM 1813 O O . VAL A 1 227 ? 16.286 -1.333 -12.180 1.00 91.12 227 VAL A O 1
ATOM 1816 N N . PRO A 1 228 ? 14.458 -0.762 -10.978 1.00 90.94 228 PRO A N 1
ATOM 1817 C CA . PRO A 1 228 ? 14.903 0.604 -10.749 1.00 90.94 228 PRO A CA 1
ATOM 1818 C C . PRO A 1 228 ? 16.180 0.657 -9.916 1.00 90.94 228 PRO A C 1
ATOM 1820 O O . PRO A 1 228 ? 16.385 -0.157 -9.013 1.00 90.94 228 PRO A O 1
ATOM 1823 N N . ASP A 1 229 ? 17.006 1.673 -10.155 1.00 89.81 229 ASP A N 1
ATOM 1824 C CA . ASP A 1 229 ? 18.087 1.984 -9.225 1.00 89.81 229 ASP A CA 1
ATOM 1825 C C . ASP A 1 229 ? 17.494 2.408 -7.872 1.00 89.81 229 ASP A C 1
ATOM 1827 O O . ASP A 1 229 ? 16.478 3.103 -7.813 1.00 89.81 229 ASP A O 1
ATOM 1831 N N . VAL A 1 230 ? 18.139 2.019 -6.770 1.00 83.12 230 VAL A N 1
ATOM 1832 C CA . VAL A 1 230 ? 17.653 2.338 -5.413 1.00 83.12 230 VAL A CA 1
ATOM 1833 C C . VAL A 1 230 ? 17.625 3.850 -5.166 1.00 83.12 230 VAL A C 1
ATOM 1835 O O . VAL A 1 230 ? 16.732 4.365 -4.493 1.00 83.12 230 VAL A O 1
ATOM 1838 N N . ILE A 1 231 ? 18.609 4.567 -5.712 1.00 85.12 231 ILE A N 1
ATOM 1839 C CA . ILE A 1 231 ? 18.720 6.020 -5.600 1.00 85.12 231 ILE A CA 1
ATOM 1840 C C . ILE A 1 231 ? 18.112 6.637 -6.853 1.00 85.12 231 ILE A C 1
ATOM 1842 O O . ILE A 1 231 ? 18.611 6.437 -7.956 1.00 85.12 231 ILE A O 1
ATOM 1846 N N . GLN A 1 232 ? 17.049 7.410 -6.656 1.00 87.50 232 GLN A N 1
ATOM 1847 C CA . GLN A 1 232 ? 16.322 8.109 -7.708 1.00 87.50 232 GLN A CA 1
ATOM 1848 C C . GLN A 1 232 ? 16.254 9.596 -7.374 1.00 87.50 232 GLN A C 1
ATOM 1850 O O . GLN A 1 232 ? 15.924 9.965 -6.248 1.00 87.50 232 GLN A O 1
ATOM 1855 N N . ASN A 1 233 ? 16.514 10.448 -8.365 1.00 82.62 233 ASN A N 1
ATOM 1856 C CA . ASN A 1 233 ? 16.388 11.905 -8.229 1.00 82.62 233 ASN A CA 1
ATOM 1857 C C . ASN A 1 233 ? 15.050 12.434 -8.761 1.00 82.62 233 ASN A C 1
ATOM 1859 O O . ASN A 1 233 ? 14.736 13.611 -8.596 1.00 82.62 233 ASN A O 1
ATOM 1863 N N . THR A 1 234 ? 14.261 11.573 -9.405 1.00 83.12 234 THR A N 1
ATOM 1864 C CA . THR A 1 234 ? 12.988 11.951 -10.011 1.00 83.12 234 THR A CA 1
ATOM 1865 C C . THR A 1 234 ? 11.824 11.536 -9.115 1.00 83.12 234 THR A C 1
ATOM 1867 O O . THR A 1 234 ? 11.768 10.371 -8.703 1.00 83.12 234 THR A O 1
ATOM 1870 N N . PRO A 1 235 ? 10.886 12.455 -8.815 1.00 83.69 235 PRO A N 1
ATOM 1871 C CA . PRO A 1 235 ? 9.654 12.108 -8.126 1.00 83.69 235 PRO A CA 1
ATOM 1872 C C . PRO A 1 235 ? 8.872 11.050 -8.900 1.00 83.69 235 PRO A C 1
ATOM 1874 O O . PRO A 1 235 ? 8.762 11.126 -10.123 1.00 83.69 235 PRO A O 1
ATOM 1877 N N . ALA A 1 236 ? 8.300 10.099 -8.173 1.00 87.31 236 ALA A N 1
ATOM 1878 C CA . ALA A 1 236 ? 7.382 9.116 -8.726 1.00 87.31 236 ALA A CA 1
ATOM 1879 C C . ALA A 1 236 ? 6.087 9.053 -7.911 1.00 87.31 236 ALA A C 1
ATOM 1881 O O . ALA A 1 236 ? 6.002 9.529 -6.768 1.00 87.31 236 ALA A O 1
ATOM 1882 N N . SER A 1 237 ? 5.080 8.462 -8.539 1.00 90.19 237 SER A N 1
ATOM 1883 C CA . SER A 1 237 ? 3.810 8.111 -7.921 1.00 90.19 237 SER A CA 1
ATOM 1884 C C . SER A 1 237 ? 3.977 6.904 -7.006 1.00 90.19 237 SER A C 1
ATOM 1886 O O . SER A 1 237 ? 4.770 6.000 -7.288 1.00 90.19 237 SER A O 1
ATOM 1888 N N . ILE A 1 238 ? 3.193 6.851 -5.931 1.00 91.50 238 ILE A N 1
ATOM 1889 C CA . ILE A 1 238 ? 3.128 5.672 -5.063 1.00 91.50 238 ILE A CA 1
ATOM 1890 C C . ILE A 1 238 ? 2.579 4.445 -5.776 1.00 91.50 238 ILE A C 1
ATOM 1892 O O . ILE A 1 238 ? 2.834 3.336 -5.323 1.00 91.50 238 ILE A O 1
ATOM 1896 N N . MET A 1 239 ? 1.895 4.646 -6.901 1.00 93.12 239 MET A N 1
ATOM 1897 C CA . MET A 1 239 ? 1.374 3.571 -7.735 1.00 93.12 239 MET A CA 1
ATOM 1898 C C . MET A 1 239 ? 2.433 2.944 -8.646 1.00 93.12 239 MET A C 1
ATOM 1900 O O . MET A 1 239 ? 2.171 1.901 -9.225 1.00 93.12 239 MET A O 1
ATOM 1904 N N . TYR A 1 240 ? 3.624 3.537 -8.803 1.00 90.31 240 TYR A N 1
ATOM 1905 C CA . TYR A 1 240 ? 4.687 2.910 -9.596 1.00 90.31 240 TYR A CA 1
ATOM 1906 C C . TYR A 1 240 ? 5.465 1.870 -8.795 1.00 90.31 240 TYR A C 1
ATOM 1908 O O . TYR A 1 240 ? 5.436 0.700 -9.128 1.00 90.31 240 TYR A O 1
ATOM 1916 N N . MET A 1 241 ? 6.183 2.271 -7.749 1.00 86.69 241 MET A N 1
ATOM 1917 C CA . MET A 1 241 ? 6.873 1.332 -6.858 1.00 86.69 241 MET A CA 1
ATOM 1918 C C . MET A 1 241 ? 7.019 1.980 -5.489 1.00 86.69 241 MET A C 1
ATOM 1920 O O . MET A 1 241 ? 7.925 2.784 -5.258 1.00 86.69 241 MET A O 1
ATOM 1924 N N . GLN A 1 242 ? 6.124 1.632 -4.568 1.00 83.94 242 GLN A N 1
ATOM 1925 C CA . GLN A 1 242 ? 6.002 2.239 -3.243 1.00 83.94 242 GLN A CA 1
ATOM 1926 C C . GLN A 1 242 ? 7.298 2.173 -2.414 1.00 83.94 242 GLN A C 1
ATOM 1928 O O . GLN A 1 242 ? 7.545 3.047 -1.580 1.00 83.94 242 GLN A O 1
ATOM 1933 N N . SER A 1 243 ? 8.172 1.205 -2.691 1.00 84.50 243 SER A N 1
ATOM 1934 C CA . SER A 1 243 ? 9.456 1.029 -2.008 1.00 84.50 243 SER A CA 1
ATOM 1935 C C . SER A 1 243 ? 10.503 2.099 -2.333 1.00 84.50 243 SER A C 1
ATOM 1937 O O . SER A 1 243 ? 11.429 2.303 -1.545 1.00 84.50 243 SER A O 1
ATOM 1939 N N . LEU A 1 244 ? 10.361 2.831 -3.444 1.00 84.88 244 LEU A N 1
ATOM 1940 C CA . LEU A 1 244 ? 11.324 3.858 -3.835 1.00 84.88 244 LEU A CA 1
ATOM 1941 C C . LEU A 1 244 ? 11.251 5.080 -2.911 1.00 84.88 244 LEU A C 1
ATOM 1943 O O . LEU A 1 244 ? 10.182 5.617 -2.601 1.00 84.88 244 LEU A O 1
ATOM 1947 N N . ALA A 1 245 ? 12.418 5.576 -2.496 1.00 79.94 245 ALA A N 1
ATOM 1948 C CA . ALA A 1 245 ? 12.507 6.745 -1.622 1.00 79.94 245 ALA A CA 1
ATOM 1949 C C . ALA A 1 245 ? 11.984 8.027 -2.297 1.00 79.94 245 ALA A C 1
ATOM 1951 O O . ALA A 1 245 ? 11.384 8.864 -1.625 1.00 79.94 245 ALA A O 1
ATOM 1952 N N . SER A 1 246 ? 12.146 8.159 -3.620 1.00 77.25 246 SER A N 1
ATOM 1953 C CA . SER A 1 246 ? 11.697 9.329 -4.393 1.00 77.25 246 SER A CA 1
ATOM 1954 C C . SER A 1 246 ? 10.174 9.429 -4.560 1.00 77.25 246 SER A C 1
ATOM 1956 O O . SER A 1 246 ? 9.655 10.462 -5.000 1.00 77.25 246 SER A O 1
ATOM 1958 N N . VAL A 1 247 ? 9.436 8.382 -4.181 1.00 76.94 247 VAL A N 1
ATOM 1959 C CA . VAL A 1 247 ? 7.973 8.367 -4.209 1.00 76.94 247 VAL A CA 1
ATOM 1960 C C . VAL A 1 247 ? 7.414 9.327 -3.164 1.00 76.94 247 VAL A C 1
ATOM 1962 O O . VAL A 1 247 ? 7.489 9.096 -1.950 1.00 76.94 247 VAL A O 1
ATOM 1965 N N . SER A 1 248 ? 6.836 10.412 -3.666 1.00 79.56 248 SER A N 1
ATOM 1966 C CA . SER A 1 248 ? 6.397 11.578 -2.888 1.00 79.56 248 SER A CA 1
ATOM 1967 C C . SER A 1 248 ? 5.022 12.103 -3.308 1.00 79.56 248 SER A C 1
ATOM 1969 O O . SER A 1 248 ? 4.514 13.045 -2.703 1.00 79.56 248 SER A O 1
ATOM 1971 N N . THR A 1 249 ? 4.400 11.486 -4.313 1.00 79.50 249 THR A N 1
ATOM 1972 C CA . THR A 1 249 ? 3.067 11.839 -4.817 1.00 79.50 249 THR A CA 1
ATOM 1973 C C . THR A 1 249 ? 2.180 10.600 -4.835 1.00 79.50 249 THR A C 1
ATOM 1975 O O . THR A 1 249 ? 2.688 9.480 -4.876 1.00 79.50 249 THR A O 1
ATOM 1978 N N . VAL A 1 250 ? 0.857 10.780 -4.765 1.00 72.19 250 VAL A N 1
ATOM 1979 C CA . VAL A 1 250 ? -0.072 9.633 -4.748 1.00 72.19 250 VAL A CA 1
ATOM 1980 C C . VAL A 1 250 ? -0.510 9.215 -6.153 1.00 72.19 250 VAL A C 1
ATOM 1982 O O . VAL A 1 250 ? -0.764 8.043 -6.380 1.00 72.19 250 VAL A O 1
ATOM 1985 N N . ILE A 1 251 ? -0.595 10.159 -7.092 1.00 64.25 251 ILE A N 1
ATOM 1986 C CA . ILE A 1 251 ? -0.879 9.898 -8.508 1.00 64.25 251 ILE A CA 1
ATOM 1987 C C . ILE A 1 251 ? -0.065 10.908 -9.319 1.00 64.25 251 ILE A C 1
ATOM 1989 O O . ILE A 1 251 ? -0.135 12.110 -9.035 1.00 64.25 251 ILE A O 1
ATOM 1993 N N . SER A 1 252 ? 0.674 10.433 -10.318 1.00 52.78 252 SER A N 1
ATOM 1994 C CA . SER A 1 252 ? 1.247 11.283 -11.362 1.00 52.78 252 SER A CA 1
ATOM 1995 C C . SER A 1 252 ? 0.226 11.391 -12.497 1.00 52.78 252 SER A C 1
ATOM 1997 O O . SER A 1 252 ? -0.142 10.374 -13.078 1.00 52.78 252 SER A O 1
ATOM 1999 N N . PHE A 1 253 ? -0.265 12.601 -12.775 1.00 44.41 253 PHE A N 1
ATOM 2000 C CA . PHE A 1 253 ? -0.982 12.903 -14.020 1.00 44.41 253 PHE A CA 1
ATOM 2001 C C . PHE A 1 253 ? -0.000 13.445 -15.051 1.00 44.41 253 PHE A C 1
ATOM 2003 O O . PHE A 1 253 ? 0.874 14.244 -14.636 1.00 44.41 253 PHE A O 1
#

Solvent-accessible surface area (backbone atoms only — not comparable to full-atom values): 14734 Å² total; per-residue (Å²): 137,85,83,81,80,83,80,82,79,81,80,78,73,78,77,80,81,62,66,70,60,42,78,56,96,41,24,34,29,62,38,32,37,22,48,42,58,88,56,79,84,56,72,61,55,59,54,40,50,52,52,26,51,54,42,18,19,58,38,42,17,59,34,52,75,71,45,38,33,66,66,40,76,45,75,48,76,37,87,78,42,85,88,54,93,87,64,74,84,79,85,85,76,51,72,95,48,23,46,27,39,36,38,82,59,48,91,91,50,45,56,56,71,48,52,48,62,90,56,57,82,64,33,51,30,68,29,33,42,38,22,64,61,50,63,75,42,71,78,54,38,82,67,40,30,50,63,11,58,20,45,48,45,39,39,44,40,28,29,68,46,12,53,69,64,33,48,38,88,91,56,44,59,46,76,45,76,63,92,88,45,78,42,76,41,68,38,48,76,64,75,80,62,58,61,45,54,30,27,79,55,76,66,76,96,57,42,70,44,72,53,51,78,32,86,86,81,65,38,66,41,90,72,47,43,77,46,65,49,81,79,55,94,55,78,32,26,31,37,55,50,40,47,40,77,34,41,58,30,65,70,77,129

Organism: NCBI:txid367368

Secondary structure (DSSP, 8-state):
---------------------EEETTEEE-EEEEE-TTSPP-HHHHHHHHHHHHHHHHHHHHHTTS--EE--EEEEPPTTSPP-TTPPPPSS--GGG-SEEE-SPBTTTBT--EEE--S-TTSPPSEEEE-HHHHH-GGGHHHH--IIIIIIHHHHHHHHH----SB-SSS-EEEEEETTEEEEEESBS-TT--EEEEEEEEETTEEEEEPPB-TTTSSBPTTEEEEE-SS--S-EETTT-TT-TTEEES---

pLDDT: mean 87.98, std 13.42, range [38.34, 98.5]

Nearest PDB structures (foldseek):
  8ghp-assembly1_A  TM=5.110E-01  e=3.684E+00  Homo sapiens

Radius of gyration: 23.05 Å; Cα contacts (8 Å, |Δi|>4): 444; chains: 1; bounding box: 96×40×66 Å